Protein AF-A0A8M1KUB7-F1 (afdb_monomer)

Sequence (234 aa):
MSDLSLLTFPAETKSGRRIKSVQCGLKKKLVSEVETAEVPPWLALQLEDNTSLEKKPQKPDDQISMLEKAKAEFVGVRRALNYQLETDVFEKKKNREERIKTLLNALMTSKTGPILSTLLISLKSEFKEPKSTGSLWFTKLKQNALDLGGDKDSRFHDILKKISQFQNFNNKKVPYSKEKFCLLVISLPANQLLRPALQEALLFLTDHVLQILPRQVRQWYQYLKLPFSVATET

Mean predicted aligned error: 19.98 Å

Secondary structure (DSSP, 8-state):
----------------------------------------HHHHHHHHTT-S--------HHHHHHHHHHHHHHHHHHHHHHHHHHHHHHHHHHHHHHHHHHHHHHHHH---HHHHHHHHHHHHHHTSPP--STTHHHHHHHHHHHHHH-TT-HHHHHHHHHHGGGTT--GGGSTTHHHHHHHHHHTS-HHHHT-HHHHHHHHHIIIIII---HHHHHHHHHHTT---------

pLDDT: mean 70.97, std 20.88, range [27.52, 92.0]

Structure (mmCIF, N/CA/C/O backbone):
data_AF-A0A8M1KUB7-F1
#
_entry.id   AF-A0A8M1KUB7-F1
#
loop_
_atom_site.group_PDB
_atom_site.id
_atom_site.type_symbol
_atom_site.label_atom_id
_atom_site.label_alt_id
_atom_site.label_comp_id
_atom_site.label_asym_id
_atom_site.label_entity_id
_atom_site.label_seq_id
_atom_site.pdbx_PDB_ins_code
_atom_site.Cartn_x
_atom_site.Cartn_y
_atom_site.Cartn_z
_atom_site.occupancy
_atom_site.B_iso_or_equiv
_atom_site.auth_seq_id
_atom_site.auth_comp_id
_atom_site.auth_asym_id
_atom_site.auth_atom_id
_atom_site.pdbx_PDB_model_num
ATOM 1 N N . MET A 1 1 ? 70.860 -43.047 14.308 1.00 35.69 1 MET A N 1
ATOM 2 C CA . MET A 1 1 ? 71.260 -43.476 12.956 1.00 35.69 1 MET A CA 1
ATOM 3 C C . MET A 1 1 ? 70.277 -42.813 12.005 1.00 35.69 1 MET A C 1
ATOM 5 O O . MET A 1 1 ? 69.148 -43.270 11.938 1.00 35.69 1 MET A O 1
ATOM 9 N N . SER A 1 2 ? 70.506 -41.560 11.617 1.00 34.75 2 SER A N 1
ATOM 10 C CA . SER A 1 2 ? 71.527 -41.046 10.673 1.00 34.75 2 SER A CA 1
ATOM 11 C C . SER A 1 2 ? 70.874 -40.862 9.298 1.00 34.75 2 SER A C 1
ATOM 13 O O . SER A 1 2 ? 70.303 -41.818 8.788 1.00 34.75 2 SER A O 1
ATOM 15 N N . ASP A 1 3 ? 70.660 -39.620 8.840 1.00 31.27 3 ASP A N 1
ATOM 16 C CA . ASP A 1 3 ? 71.628 -38.746 8.121 1.00 31.27 3 ASP A CA 1
ATOM 17 C C . ASP A 1 3 ? 71.856 -39.273 6.682 1.00 31.27 3 ASP A C 1
ATOM 19 O O . ASP A 1 3 ? 72.023 -40.475 6.512 1.00 31.27 3 ASP A O 1
ATOM 23 N N . LEU A 1 4 ? 71.867 -38.512 5.576 1.00 31.56 4 LEU A N 1
ATOM 24 C CA . LEU A 1 4 ? 71.987 -37.067 5.280 1.00 31.56 4 LEU A CA 1
ATOM 25 C C . LEU A 1 4 ? 70.999 -36.686 4.133 1.00 31.56 4 LEU A C 1
ATOM 27 O O . LEU A 1 4 ? 70.640 -37.557 3.348 1.00 31.56 4 LEU A O 1
ATOM 31 N N . SER A 1 5 ? 70.377 -35.499 4.041 1.00 32.50 5 SER A N 1
ATOM 32 C CA . SER A 1 5 ? 70.863 -34.122 3.740 1.00 32.50 5 SER A CA 1
ATOM 33 C C . SER A 1 5 ? 71.082 -33.783 2.247 1.00 32.50 5 SER A C 1
ATOM 35 O O . SER A 1 5 ? 71.684 -34.562 1.522 1.00 32.50 5 SER A O 1
ATOM 37 N N . LEU A 1 6 ? 70.717 -32.535 1.876 1.00 30.62 6 LEU A N 1
ATOM 38 C CA . LEU A 1 6 ? 71.050 -31.777 0.637 1.00 30.62 6 LEU A CA 1
ATOM 39 C C . LEU A 1 6 ? 70.323 -32.244 -0.654 1.00 30.62 6 LEU A C 1
ATOM 41 O O . LEU A 1 6 ? 70.379 -33.404 -1.027 1.00 30.62 6 LEU A O 1
ATOM 45 N N . LEU A 1 7 ? 69.606 -31.385 -1.396 1.00 30.83 7 LEU A N 1
ATOM 46 C CA . LEU A 1 7 ? 70.153 -30.225 -2.117 1.00 30.83 7 LEU A CA 1
ATOM 47 C C . LEU A 1 7 ? 69.147 -29.065 -2.344 1.00 30.83 7 LEU A C 1
ATOM 49 O O . LEU A 1 7 ? 68.051 -29.244 -2.860 1.00 30.83 7 LEU A O 1
ATOM 53 N N . THR A 1 8 ? 69.619 -27.875 -1.971 1.00 27.80 8 THR A N 1
ATOM 54 C CA . THR A 1 8 ? 69.506 -26.520 -2.558 1.00 27.80 8 THR A CA 1
ATOM 55 C C . THR A 1 8 ? 68.396 -26.131 -3.564 1.00 27.80 8 THR A C 1
ATOM 57 O O . THR A 1 8 ? 68.177 -26.763 -4.592 1.00 27.80 8 THR A O 1
ATOM 60 N N . PHE A 1 9 ? 67.828 -24.943 -3.311 1.00 27.77 9 PHE A N 1
ATOM 61 C CA . PHE A 1 9 ? 66.996 -24.101 -4.192 1.00 27.77 9 PHE A CA 1
ATOM 62 C C . PHE A 1 9 ? 67.572 -23.830 -5.600 1.00 27.77 9 PHE A C 1
ATOM 64 O O . PHE A 1 9 ? 68.789 -23.773 -5.782 1.00 27.77 9 PHE A O 1
ATOM 71 N N . PRO A 1 10 ? 66.696 -23.427 -6.540 1.00 31.62 10 PRO A N 1
ATOM 72 C CA . PRO A 1 10 ? 66.882 -22.123 -7.189 1.00 31.62 10 PRO A CA 1
ATOM 73 C C . PRO A 1 10 ? 65.723 -21.138 -6.929 1.00 31.62 10 PRO A C 1
ATOM 75 O O . PRO A 1 10 ? 64.739 -21.444 -6.255 1.00 31.62 10 PRO A O 1
ATOM 78 N N . ALA A 1 11 ? 65.910 -19.901 -7.392 1.00 28.11 11 ALA A N 1
ATOM 79 C CA . ALA A 1 11 ? 65.256 -18.707 -6.867 1.00 28.11 11 ALA A CA 1
ATOM 80 C C . ALA A 1 11 ? 63.931 -18.295 -7.549 1.00 28.11 11 ALA A C 1
ATOM 82 O O . ALA A 1 11 ? 63.684 -18.580 -8.712 1.00 28.11 11 ALA A O 1
ATOM 83 N N . GLU A 1 12 ? 63.148 -17.528 -6.781 1.00 29.19 12 GLU A N 1
ATOM 84 C CA . GLU A 1 12 ? 62.199 -16.476 -7.190 1.00 29.19 12 GLU A CA 1
ATOM 85 C C . GLU A 1 12 ? 61.132 -16.729 -8.279 1.00 29.19 12 GLU A C 1
ATOM 87 O O . GLU A 1 12 ? 61.379 -16.749 -9.478 1.00 29.19 12 GLU A O 1
ATOM 92 N N . THR A 1 13 ? 59.868 -16.568 -7.870 1.00 32.84 13 THR A N 1
ATOM 93 C CA . THR A 1 13 ? 59.103 -15.363 -8.268 1.00 32.84 13 THR A CA 1
ATOM 94 C C . THR A 1 13 ? 57.958 -15.089 -7.287 1.00 32.84 13 THR A C 1
ATOM 96 O O . THR A 1 13 ? 57.083 -15.919 -7.055 1.00 32.84 13 THR A O 1
ATOM 99 N N . LYS A 1 14 ? 57.949 -13.897 -6.677 1.00 36.78 14 LYS A N 1
ATOM 100 C CA . LYS A 1 14 ? 56.881 -13.457 -5.762 1.00 36.78 14 LYS A CA 1
ATOM 101 C C . LYS A 1 14 ? 55.701 -12.901 -6.563 1.00 36.78 14 LYS A C 1
ATOM 103 O O . LYS A 1 14 ? 55.876 -11.938 -7.300 1.00 36.78 14 LYS A O 1
ATOM 108 N N . SER A 1 15 ? 54.486 -13.397 -6.324 1.00 32.97 15 SER A N 1
ATOM 109 C CA . SER A 1 15 ? 53.247 -12.728 -6.761 1.00 32.97 15 SER A CA 1
ATOM 110 C C . SER A 1 15 ? 52.192 -12.727 -5.653 1.00 32.97 15 SER A C 1
ATOM 112 O O . SER A 1 15 ? 51.166 -13.404 -5.702 1.00 32.97 15 SER A O 1
ATOM 114 N N . GLY A 1 16 ? 52.465 -11.952 -4.601 1.00 30.97 16 GLY A N 1
ATOM 115 C CA . GLY A 1 16 ? 51.474 -11.662 -3.570 1.00 30.97 16 GLY A CA 1
ATOM 116 C C . GLY A 1 16 ? 50.444 -10.659 -4.087 1.00 30.97 16 GLY A C 1
ATOM 117 O O . GLY A 1 16 ? 50.769 -9.484 -4.279 1.00 30.97 16 GLY A O 1
ATOM 118 N N . ARG A 1 17 ? 49.186 -11.085 -4.267 1.00 31.39 17 ARG A N 1
ATOM 119 C CA . ARG A 1 17 ? 48.072 -10.166 -4.550 1.00 31.39 17 ARG A CA 1
ATOM 120 C C . ARG A 1 17 ? 47.767 -9.320 -3.312 1.00 31.39 17 ARG A C 1
ATOM 122 O O . ARG A 1 17 ? 46.933 -9.683 -2.488 1.00 31.39 17 ARG A O 1
ATOM 129 N N . ARG A 1 18 ? 48.430 -8.164 -3.197 1.00 30.36 18 ARG A N 1
ATOM 130 C CA . ARG A 1 18 ? 48.023 -7.104 -2.264 1.00 30.36 18 ARG A CA 1
ATOM 131 C C . ARG A 1 18 ? 46.583 -6.693 -2.562 1.00 30.36 18 ARG A C 1
ATOM 133 O O . ARG A 1 18 ? 46.294 -6.226 -3.664 1.00 30.36 18 ARG A O 1
ATOM 140 N N . ILE A 1 19 ? 45.727 -6.772 -1.548 1.00 34.72 19 ILE A N 1
ATOM 141 C CA . ILE A 1 19 ? 44.479 -6.011 -1.497 1.00 34.72 19 ILE A CA 1
ATOM 142 C C . ILE A 1 19 ? 44.877 -4.530 -1.542 1.00 34.72 19 ILE A C 1
ATOM 144 O O . ILE A 1 19 ? 45.502 -4.023 -0.610 1.00 34.72 19 ILE A O 1
ATOM 148 N N . LYS A 1 20 ? 44.585 -3.846 -2.652 1.00 30.58 20 LYS A N 1
ATOM 149 C CA . LYS A 1 20 ? 44.789 -2.399 -2.767 1.00 30.58 20 LYS A CA 1
ATOM 150 C C . LYS A 1 20 ? 43.534 -1.695 -2.269 1.00 30.58 20 LYS A C 1
ATOM 152 O O . LYS A 1 20 ? 42.486 -1.786 -2.902 1.00 30.58 20 LYS A O 1
ATOM 157 N N . SER A 1 21 ? 43.655 -0.970 -1.163 1.00 33.66 21 SER A N 1
ATOM 158 C CA . SER A 1 21 ? 42.683 0.051 -0.788 1.00 33.66 21 SER A CA 1
ATOM 159 C C . SER A 1 21 ? 42.660 1.135 -1.869 1.00 33.66 21 SER A C 1
ATOM 161 O O . SER A 1 21 ? 43.682 1.751 -2.175 1.00 33.66 21 SER A O 1
ATOM 163 N N . VAL A 1 22 ? 41.496 1.358 -2.479 1.00 31.16 22 VAL A N 1
ATOM 164 C CA . VAL A 1 22 ? 41.311 2.449 -3.441 1.00 31.16 22 VAL A CA 1
ATOM 165 C C . VAL A 1 22 ? 41.182 3.748 -2.651 1.00 31.16 22 VAL A C 1
ATOM 167 O O . VAL A 1 22 ? 40.126 4.050 -2.100 1.00 31.16 22 VAL A O 1
ATOM 170 N N . GLN A 1 23 ? 42.276 4.506 -2.555 1.00 30.58 23 GLN A N 1
ATOM 171 C CA . GLN A 1 23 ? 42.233 5.863 -2.015 1.00 30.58 23 GLN A CA 1
ATOM 172 C C . GLN A 1 23 ? 41.411 6.771 -2.938 1.00 30.58 23 GLN A C 1
ATOM 174 O O . GLN A 1 23 ? 41.613 6.794 -4.153 1.00 30.58 23 GLN A O 1
ATOM 179 N N . CYS A 1 24 ? 40.508 7.548 -2.341 1.00 29.61 24 CYS A N 1
ATOM 180 C CA . CYS A 1 24 ? 39.723 8.553 -3.044 1.00 29.61 24 CYS A CA 1
ATOM 181 C C . CYS A 1 24 ? 40.635 9.706 -3.499 1.00 29.61 24 CYS A C 1
ATOM 183 O O . CYS A 1 24 ? 41.151 10.462 -2.676 1.00 29.61 24 CYS A O 1
ATOM 185 N N . GLY A 1 25 ? 40.852 9.824 -4.812 1.00 30.27 25 GLY A N 1
ATOM 186 C CA . GLY A 1 25 ? 41.707 10.842 -5.422 1.00 30.27 25 GLY A CA 1
ATOM 187 C C . GLY A 1 25 ? 40.905 11.876 -6.206 1.00 30.27 25 GLY A C 1
ATOM 188 O O . GLY A 1 25 ? 40.645 11.690 -7.392 1.00 30.27 25 GLY A O 1
ATOM 189 N N . LEU A 1 26 ? 40.565 12.998 -5.570 1.00 40.50 26 LEU A N 1
ATOM 190 C CA . LEU A 1 26 ? 39.975 14.165 -6.234 1.00 40.50 26 LEU A CA 1
ATOM 191 C C . LEU A 1 26 ? 40.953 14.759 -7.267 1.00 40.50 26 LEU A C 1
ATOM 193 O O . LEU A 1 26 ? 41.897 15.461 -6.906 1.00 40.50 26 LEU A O 1
ATOM 197 N N . LYS A 1 27 ? 40.698 14.545 -8.563 1.00 33.53 27 LYS A N 1
ATOM 198 C CA . LYS A 1 27 ? 41.296 15.338 -9.650 1.00 33.53 27 LYS A CA 1
ATOM 199 C C . LYS A 1 27 ? 40.232 15.764 -10.655 1.00 33.53 27 LYS A C 1
ATOM 201 O O . LYS A 1 27 ? 39.704 14.955 -11.407 1.00 33.53 27 LYS A O 1
ATOM 206 N N . LYS A 1 28 ? 39.946 17.068 -10.676 1.00 41.06 28 LYS A N 1
ATOM 207 C CA . LYS A 1 28 ? 39.079 17.700 -11.674 1.00 41.06 28 LYS A CA 1
ATOM 208 C C . LYS A 1 28 ? 39.778 17.693 -13.039 1.00 41.06 28 LYS A C 1
ATOM 210 O O . LYS A 1 28 ? 40.813 18.339 -13.186 1.00 41.06 28 LYS A O 1
ATOM 215 N N . LYS A 1 29 ? 39.170 17.067 -14.047 1.00 31.78 29 LYS A N 1
ATOM 216 C CA . LYS A 1 29 ? 39.270 17.519 -15.440 1.00 31.78 29 LYS A CA 1
ATOM 217 C C . LYS A 1 29 ? 37.878 17.521 -16.060 1.00 31.78 29 LYS A C 1
ATOM 219 O O . LYS A 1 29 ? 37.185 16.515 -16.063 1.00 31.78 29 LYS A O 1
ATOM 224 N N . LEU A 1 30 ? 37.497 18.699 -16.532 1.00 35.47 30 LEU A N 1
ATOM 225 C CA . LEU A 1 30 ? 36.268 18.992 -17.251 1.00 35.47 30 LEU A CA 1
ATOM 226 C C . LEU A 1 30 ? 36.550 18.825 -18.749 1.00 35.47 30 LEU A C 1
ATOM 228 O O . LEU A 1 30 ? 37.304 19.638 -19.266 1.00 35.47 30 LEU A O 1
ATOM 232 N N . VAL A 1 31 ? 35.937 17.845 -19.419 1.00 28.77 31 VAL A N 1
ATOM 233 C CA . VAL A 1 31 ? 35.419 17.961 -20.800 1.00 28.77 31 VAL A CA 1
ATOM 234 C C . VAL A 1 31 ? 34.270 16.960 -20.961 1.00 28.77 31 VAL A C 1
ATOM 236 O O . VAL A 1 31 ? 34.452 15.770 -20.747 1.00 28.77 31 VAL A O 1
ATOM 239 N N . SER A 1 32 ? 33.108 17.500 -21.329 1.00 37.06 32 SER A N 1
ATOM 240 C CA . SER A 1 32 ? 31.958 16.882 -22.003 1.00 37.06 32 SER A CA 1
ATOM 241 C C . SER A 1 32 ? 31.990 15.375 -22.320 1.00 37.06 32 SER A C 1
ATOM 243 O O . SER A 1 32 ? 32.455 14.986 -23.388 1.00 37.06 32 SER A O 1
ATOM 245 N N . GLU A 1 33 ? 31.253 14.594 -21.531 1.00 27.52 33 GLU A N 1
ATOM 246 C CA . GLU A 1 33 ? 30.303 13.623 -22.085 1.00 27.52 33 GLU A CA 1
ATOM 247 C C . GLU A 1 33 ? 29.090 13.550 -21.146 1.00 27.52 33 GLU A C 1
ATOM 249 O O . GLU A 1 33 ? 29.241 13.353 -19.939 1.00 27.52 33 GLU A O 1
ATOM 254 N N . VAL A 1 34 ? 27.882 13.803 -21.665 1.00 37.94 34 VAL A N 1
ATOM 255 C CA . VAL A 1 34 ? 26.640 13.709 -20.877 1.00 37.94 34 VAL A CA 1
ATOM 256 C C . VAL A 1 34 ? 26.161 12.264 -20.921 1.00 37.94 34 VAL A C 1
ATOM 258 O O . VAL A 1 34 ? 25.119 11.945 -21.488 1.00 37.94 34 VAL A O 1
ATOM 261 N N . GLU A 1 35 ? 26.926 11.379 -20.286 1.00 34.53 35 GLU A N 1
ATOM 262 C CA . GLU A 1 35 ? 26.323 10.169 -19.748 1.00 34.53 35 GLU A CA 1
ATOM 263 C C . GLU A 1 35 ? 25.392 10.610 -18.618 1.00 34.53 35 GLU A C 1
ATOM 265 O O . GLU A 1 35 ? 25.821 11.133 -17.584 1.00 34.53 35 GLU A O 1
ATOM 270 N N . THR A 1 36 ? 24.088 10.434 -18.822 1.00 40.84 36 THR A N 1
ATOM 271 C CA . THR A 1 36 ? 23.110 10.534 -17.743 1.00 40.84 36 THR A CA 1
ATOM 272 C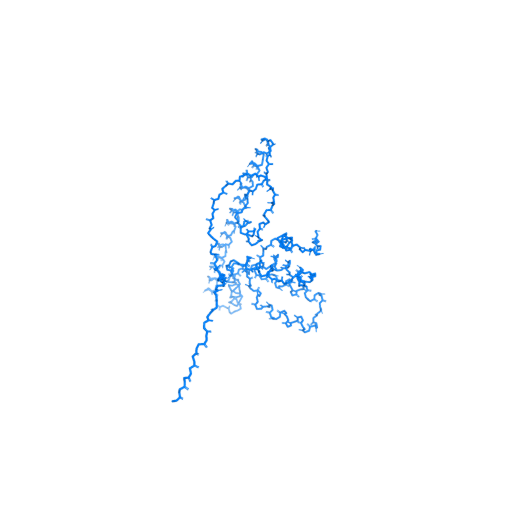 C . THR A 1 36 ? 23.402 9.420 -16.750 1.00 40.84 36 THR A C 1
ATOM 274 O O . THR A 1 36 ? 22.890 8.312 -16.901 1.00 40.84 36 THR A O 1
ATOM 277 N N . ALA A 1 37 ? 24.245 9.713 -15.756 1.00 43.03 37 ALA A N 1
ATOM 278 C CA . ALA A 1 37 ? 24.496 8.839 -14.623 1.00 43.03 37 ALA A CA 1
ATOM 279 C C . ALA A 1 37 ? 23.146 8.518 -13.976 1.00 43.03 37 ALA A C 1
ATOM 281 O O . ALA A 1 37 ? 22.531 9.367 -13.327 1.00 43.03 37 ALA A O 1
ATOM 282 N N . GLU A 1 38 ? 22.659 7.313 -14.257 1.00 65.25 38 GLU A N 1
ATOM 283 C CA . GLU A 1 38 ? 21.304 6.877 -13.961 1.00 65.25 38 GLU A CA 1
ATOM 284 C C . GLU A 1 38 ? 21.149 6.838 -12.440 1.00 65.25 38 GLU A C 1
ATOM 286 O O . GLU A 1 38 ? 21.689 5.952 -11.774 1.00 65.25 38 GLU A O 1
ATOM 291 N N . VAL A 1 39 ? 20.512 7.878 -11.882 1.00 67.94 39 VAL A N 1
ATOM 292 C CA . VAL A 1 39 ? 20.448 8.085 -10.431 1.00 67.94 39 VAL A CA 1
ATOM 293 C C . VAL A 1 39 ? 19.831 6.835 -9.808 1.00 67.94 39 VAL A C 1
ATOM 295 O O . VAL A 1 39 ? 18.676 6.527 -10.117 1.00 67.94 39 VAL A O 1
ATOM 298 N N . PRO A 1 40 ? 20.569 6.105 -8.947 1.00 76.94 40 PRO A N 1
ATOM 299 C CA . PRO A 1 40 ? 20.108 4.812 -8.479 1.00 76.94 40 PRO A CA 1
ATOM 300 C C . PRO A 1 40 ? 18.737 4.918 -7.803 1.00 76.94 40 PRO A C 1
ATOM 302 O O . PRO A 1 40 ? 18.513 5.871 -7.047 1.00 76.94 40 PRO A O 1
ATOM 305 N N . PRO A 1 41 ? 17.801 3.976 -8.021 1.00 77.69 41 PRO A N 1
ATOM 306 C CA . PRO A 1 41 ? 16.396 4.286 -7.770 1.00 77.69 41 PRO A CA 1
ATOM 307 C C . PRO A 1 41 ? 16.031 4.524 -6.299 1.00 77.69 41 PRO A C 1
ATOM 309 O O . PRO A 1 41 ? 15.088 5.255 -6.002 1.00 77.69 41 PRO A O 1
ATOM 312 N N . TRP A 1 42 ? 16.821 3.990 -5.363 1.00 77.38 42 TRP A N 1
ATOM 313 C CA . TRP A 1 42 ? 16.680 4.275 -3.933 1.00 77.38 42 TRP A CA 1
ATOM 314 C C . TRP A 1 42 ? 17.072 5.715 -3.559 1.00 77.38 42 TRP A C 1
ATOM 316 O O . TRP A 1 42 ? 16.526 6.258 -2.603 1.00 77.38 42 TRP A O 1
ATOM 326 N N . LEU A 1 43 ? 17.962 6.360 -4.323 1.00 71.75 43 LEU A N 1
ATOM 327 C CA . LEU A 1 43 ? 18.260 7.789 -4.189 1.00 71.75 43 LEU A CA 1
ATOM 328 C C . LEU A 1 43 ? 17.199 8.649 -4.884 1.00 71.75 43 LEU A C 1
ATOM 330 O O . LEU A 1 43 ? 16.872 9.711 -4.372 1.00 71.75 43 LEU A O 1
ATOM 334 N N . ALA A 1 44 ? 16.602 8.187 -5.989 1.00 75.94 44 ALA A N 1
ATOM 335 C CA . ALA A 1 44 ? 15.478 8.883 -6.625 1.00 75.94 44 ALA A CA 1
ATOM 336 C C . ALA A 1 44 ? 14.258 9.005 -5.685 1.00 75.94 44 ALA A C 1
ATOM 338 O O . ALA A 1 44 ? 13.608 10.048 -5.655 1.00 75.94 44 ALA A O 1
ATOM 339 N N . LEU A 1 45 ? 14.002 7.987 -4.851 1.00 68.75 45 LEU A N 1
ATOM 340 C CA . LEU A 1 45 ? 12.997 8.037 -3.778 1.00 68.75 45 LEU A CA 1
ATOM 341 C C . LEU A 1 45 ? 13.278 9.143 -2.752 1.00 68.75 45 LEU A C 1
ATOM 343 O O . LEU A 1 45 ? 12.379 9.898 -2.388 1.00 68.75 45 LEU A O 1
ATOM 347 N N . GLN A 1 46 ? 14.531 9.243 -2.303 1.00 64.12 46 GLN A N 1
ATOM 348 C CA . GLN A 1 46 ? 14.964 10.249 -1.330 1.00 64.12 46 GLN A CA 1
ATOM 349 C C . GLN A 1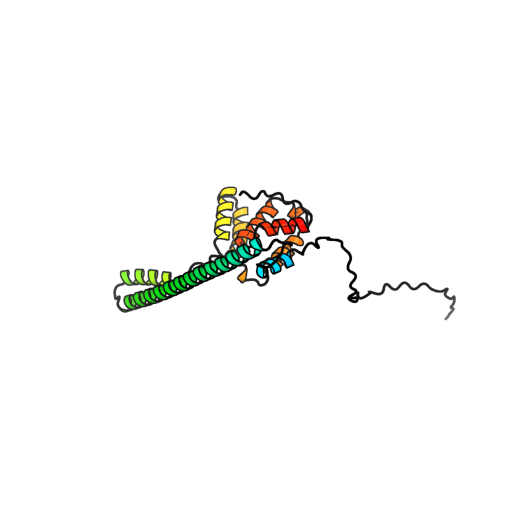 46 ? 15.020 11.650 -1.934 1.00 64.12 46 GLN A C 1
ATOM 351 O O . GLN A 1 46 ? 14.781 12.629 -1.229 1.00 64.12 46 GLN A O 1
ATOM 356 N N . LEU A 1 47 ? 15.304 11.750 -3.233 1.00 59.44 47 LEU A N 1
ATOM 357 C CA . LEU A 1 47 ? 15.179 12.990 -3.975 1.00 59.44 47 LEU A CA 1
ATOM 358 C C . LEU A 1 47 ? 13.713 13.410 -4.026 1.00 59.44 47 LEU A C 1
ATOM 360 O O . LEU A 1 47 ? 13.441 14.476 -3.513 1.00 59.44 47 LEU A O 1
ATOM 364 N N . GLU A 1 48 ? 12.742 12.609 -4.487 1.00 56.47 48 GLU A N 1
ATOM 365 C CA . GLU A 1 48 ? 11.343 13.087 -4.563 1.00 56.47 48 GLU A CA 1
ATOM 366 C C . GLU A 1 48 ? 10.747 13.538 -3.208 1.00 56.47 48 GLU A C 1
ATOM 368 O O . GLU A 1 48 ? 10.006 14.521 -3.187 1.00 56.47 48 GLU A O 1
ATOM 373 N N . ASP A 1 49 ? 11.127 12.924 -2.077 1.00 51.56 49 ASP A N 1
ATOM 374 C CA . ASP A 1 49 ? 10.724 13.392 -0.734 1.00 51.56 49 ASP A CA 1
ATOM 375 C C . ASP A 1 49 ? 11.410 14.727 -0.309 1.00 51.56 49 ASP A C 1
ATOM 377 O O . ASP A 1 49 ? 10.943 15.386 0.621 1.00 51.56 49 ASP A O 1
ATOM 381 N N . ASN A 1 50 ? 12.472 15.171 -1.002 1.00 43.59 50 ASN A N 1
ATOM 382 C CA . ASN A 1 50 ? 13.216 16.426 -0.764 1.00 43.59 50 ASN A CA 1
ATOM 383 C C . ASN A 1 50 ? 13.216 17.428 -1.951 1.00 43.59 50 ASN A C 1
ATOM 385 O O . ASN A 1 50 ? 13.595 18.587 -1.776 1.00 43.59 50 ASN A O 1
ATOM 389 N N . THR A 1 51 ? 12.809 17.023 -3.159 1.00 42.06 51 THR A N 1
ATOM 390 C CA . THR A 1 51 ? 12.987 17.761 -4.422 1.00 42.06 51 THR A CA 1
ATOM 391 C C . THR A 1 51 ? 11.658 18.023 -5.122 1.00 42.06 51 THR A C 1
ATOM 393 O O . THR A 1 51 ? 11.375 17.509 -6.204 1.00 42.06 51 THR A O 1
ATOM 396 N N . SER A 1 52 ? 10.888 18.969 -4.582 1.00 40.06 52 SER A N 1
ATOM 397 C CA . SER A 1 52 ? 9.955 19.776 -5.388 1.00 40.06 52 SER A CA 1
ATOM 398 C C . SER A 1 52 ? 10.672 20.920 -6.148 1.00 40.06 52 SER A C 1
ATOM 400 O O . SER A 1 52 ? 10.051 21.922 -6.499 1.00 40.06 52 SER A O 1
ATOM 402 N N . LEU A 1 53 ? 11.998 20.800 -6.308 1.00 45.34 53 LEU A N 1
ATOM 403 C CA . LEU A 1 53 ? 13.024 21.730 -6.805 1.00 45.34 53 LEU A CA 1
ATOM 404 C C . LEU A 1 53 ? 14.251 20.844 -7.126 1.00 45.34 53 LEU A C 1
ATOM 406 O O . LEU A 1 53 ? 14.640 20.097 -6.237 1.00 45.34 53 LEU A O 1
ATOM 410 N N . GLU A 1 54 ? 14.931 20.798 -8.274 1.00 41.88 54 GLU A N 1
ATOM 411 C CA . GLU A 1 54 ? 14.902 21.450 -9.602 1.00 41.88 54 GLU A CA 1
ATOM 412 C C . GLU A 1 54 ? 15.575 20.450 -10.612 1.00 41.88 54 GLU A C 1
ATOM 414 O O . GLU A 1 54 ? 15.944 19.358 -10.191 1.00 41.88 54 GLU A O 1
ATOM 419 N N . LYS A 1 55 ? 15.812 20.641 -11.928 1.00 44.53 55 LYS A N 1
ATOM 420 C CA . LYS A 1 55 ? 15.696 21.755 -12.904 1.00 44.53 55 LYS A CA 1
ATOM 421 C C . LYS A 1 55 ? 15.618 21.179 -14.344 1.00 44.53 55 LYS A C 1
ATOM 423 O O . LYS A 1 55 ? 15.936 20.013 -14.561 1.00 44.53 55 LYS A O 1
ATOM 428 N N . LYS A 1 56 ? 15.330 22.018 -15.348 1.00 32.88 56 LYS A N 1
ATOM 429 C CA . LYS A 1 56 ? 15.766 21.854 -16.760 1.00 32.88 56 LYS A CA 1
ATOM 430 C C . LYS A 1 56 ? 16.265 23.217 -17.294 1.00 32.88 56 LYS A C 1
ATOM 432 O O . LYS A 1 56 ? 15.908 24.232 -16.695 1.00 32.88 56 LYS A O 1
ATOM 437 N N . PRO A 1 57 ? 17.126 23.272 -18.331 1.00 45.41 57 PRO A N 1
ATOM 438 C CA . PRO A 1 57 ? 17.861 24.496 -18.665 1.00 45.41 57 PRO A CA 1
ATOM 439 C C . PRO A 1 57 ? 17.184 25.441 -19.682 1.00 45.41 57 PRO A C 1
ATOM 441 O O . PRO A 1 57 ? 16.613 25.001 -20.673 1.00 45.41 57 PRO A O 1
ATOM 444 N N . GLN A 1 58 ? 17.439 26.738 -19.457 1.00 40.81 58 GLN A N 1
ATOM 445 C CA . GLN A 1 58 ? 17.384 27.899 -20.370 1.00 40.81 58 GLN A CA 1
ATOM 446 C C . GLN A 1 58 ? 16.037 28.536 -20.790 1.00 40.81 58 GLN A C 1
ATOM 448 O O . GLN A 1 58 ? 14.956 28.019 -20.540 1.00 40.81 58 GLN A O 1
ATOM 453 N N . LYS A 1 59 ? 16.168 29.792 -21.255 1.00 47.56 59 LYS A N 1
ATOM 454 C CA . LYS A 1 59 ? 15.304 30.977 -21.024 1.00 47.56 59 LYS A CA 1
ATOM 455 C C . LYS A 1 59 ? 14.651 31.480 -22.338 1.00 47.56 59 LYS A C 1
ATOM 457 O O . LYS A 1 59 ? 15.169 31.146 -23.403 1.00 47.56 59 LYS A O 1
ATOM 462 N N . PRO A 1 60 ? 13.560 32.277 -22.293 1.00 52.16 60 PRO A N 1
ATOM 463 C CA . PRO A 1 60 ? 13.649 33.713 -21.974 1.00 52.16 60 PRO A CA 1
ATOM 464 C C . PRO A 1 60 ? 12.768 34.157 -20.789 1.00 52.16 60 PRO A C 1
ATOM 466 O O . PRO A 1 60 ? 11.885 33.432 -20.338 1.00 52.16 60 PRO A O 1
ATOM 469 N N . ASP A 1 61 ? 13.065 35.345 -20.250 1.00 58.28 61 ASP A N 1
ATOM 470 C CA . ASP A 1 61 ? 12.666 35.793 -18.903 1.00 58.28 61 ASP A CA 1
ATOM 471 C C . ASP A 1 61 ? 11.157 35.821 -18.600 1.00 58.28 61 ASP A C 1
ATOM 473 O O . ASP A 1 61 ? 10.765 35.536 -17.465 1.00 58.28 61 ASP A O 1
ATOM 477 N N . ASP A 1 62 ? 10.299 36.092 -19.586 1.00 61.09 62 ASP A N 1
ATOM 478 C CA . ASP A 1 62 ? 8.863 36.278 -19.338 1.00 61.09 62 ASP A CA 1
ATOM 479 C C . ASP A 1 62 ? 8.194 35.024 -18.762 1.00 61.09 62 ASP A C 1
ATOM 481 O O . ASP A 1 62 ? 7.426 35.119 -17.800 1.00 61.09 62 ASP A O 1
ATOM 485 N N . GLN A 1 63 ? 8.541 33.836 -19.272 1.00 61.03 63 GLN A N 1
ATOM 486 C CA . GLN A 1 63 ? 7.999 32.571 -18.763 1.00 61.03 63 GLN A CA 1
ATOM 487 C C . GLN A 1 63 ? 8.457 32.271 -17.335 1.00 61.03 63 GLN A C 1
ATOM 489 O O . GLN A 1 63 ? 7.693 31.688 -16.570 1.00 61.03 63 GLN A O 1
ATOM 494 N N . ILE A 1 64 ? 9.666 32.690 -16.948 1.00 65.31 64 ILE A N 1
ATOM 495 C CA . ILE A 1 64 ? 10.143 32.527 -15.569 1.00 65.31 64 ILE A CA 1
ATOM 496 C C . ILE A 1 64 ? 9.364 33.455 -14.641 1.00 65.31 64 ILE A C 1
ATOM 498 O O . ILE A 1 64 ? 8.894 32.993 -13.607 1.00 65.31 64 ILE A O 1
ATOM 502 N N . SER A 1 65 ? 9.104 34.702 -15.044 1.00 71.00 65 SER A N 1
ATOM 503 C CA . SER A 1 65 ? 8.272 35.617 -14.250 1.00 71.00 65 SER A CA 1
ATOM 504 C C . SER A 1 65 ? 6.835 35.098 -14.057 1.00 71.00 65 SER A C 1
ATOM 506 O O . SER A 1 65 ? 6.270 35.218 -12.968 1.00 71.00 65 SER A O 1
ATOM 508 N N . MET A 1 66 ? 6.244 34.465 -15.080 1.00 76.00 66 MET A N 1
ATOM 509 C CA . MET A 1 66 ? 4.920 33.837 -14.983 1.00 76.00 66 MET A CA 1
ATOM 510 C C . MET A 1 66 ? 4.949 32.565 -14.130 1.00 76.00 66 MET A C 1
ATOM 512 O O . MET A 1 66 ? 4.044 32.346 -13.329 1.00 76.00 66 MET A O 1
ATOM 516 N N . LEU A 1 67 ? 5.993 31.742 -14.253 1.00 78.75 67 LEU A N 1
ATOM 517 C CA . LEU A 1 67 ? 6.149 30.506 -13.488 1.00 78.75 67 LEU A CA 1
ATOM 518 C C . LEU A 1 67 ? 6.459 30.777 -12.008 1.00 78.75 67 LEU A C 1
ATOM 520 O O . LEU A 1 67 ? 5.977 30.053 -11.140 1.00 78.75 67 LEU A O 1
ATOM 524 N N . GLU A 1 68 ? 7.194 31.843 -11.692 1.00 82.19 68 GLU A N 1
ATOM 525 C CA . GLU A 1 68 ? 7.403 32.320 -10.322 1.00 82.19 68 GLU A CA 1
ATOM 526 C C . GLU A 1 68 ? 6.110 32.864 -9.704 1.00 82.19 68 GLU A C 1
ATOM 528 O O . GLU A 1 68 ? 5.806 32.520 -8.560 1.00 82.19 68 GLU A O 1
ATOM 533 N N . LYS A 1 69 ? 5.296 33.615 -10.464 1.00 83.50 69 LYS A N 1
ATOM 534 C CA . LYS A 1 69 ? 3.944 34.023 -10.038 1.00 83.50 69 LYS A CA 1
ATOM 535 C C . LYS A 1 69 ? 3.045 32.813 -9.780 1.00 83.50 69 LYS A C 1
ATOM 537 O O . LYS A 1 69 ? 2.541 32.675 -8.671 1.00 83.50 69 LYS A O 1
ATOM 542 N N . ALA A 1 70 ? 2.942 31.881 -10.728 1.00 83.44 70 ALA A N 1
ATOM 543 C CA . ALA A 1 70 ? 2.152 30.656 -10.576 1.00 83.44 70 ALA A CA 1
ATOM 544 C C . ALA A 1 70 ? 2.623 29.791 -9.389 1.00 83.44 70 ALA A C 1
ATOM 546 O O . ALA A 1 70 ? 1.815 29.204 -8.671 1.00 83.44 70 ALA A O 1
ATOM 547 N N . LYS A 1 71 ? 3.935 29.742 -9.122 1.00 85.94 71 LYS A N 1
ATOM 548 C CA . LYS A 1 71 ? 4.513 29.071 -7.948 1.00 85.94 71 LYS A CA 1
ATOM 549 C C . LYS A 1 71 ? 4.158 29.791 -6.644 1.00 85.94 71 LYS A C 1
ATOM 551 O O . LYS A 1 71 ? 3.838 29.124 -5.660 1.00 85.94 71 LYS A O 1
ATOM 556 N N . ALA A 1 72 ? 4.188 31.123 -6.618 1.00 85.94 72 ALA A N 1
ATOM 557 C CA . ALA A 1 72 ? 3.774 31.918 -5.463 1.00 85.94 72 ALA A CA 1
ATOM 558 C C . ALA A 1 72 ? 2.270 31.765 -5.177 1.00 85.94 72 ALA A C 1
ATOM 560 O O . ALA A 1 72 ? 1.891 31.540 -4.026 1.00 85.94 72 ALA A O 1
ATOM 561 N N . GLU A 1 73 ? 1.435 31.791 -6.218 1.00 86.88 73 GLU A N 1
ATOM 562 C CA . GLU A 1 73 ? -0.006 31.524 -6.160 1.00 86.88 73 GLU A CA 1
ATOM 563 C C . GLU A 1 73 ? -0.291 30.107 -5.660 1.00 86.88 73 GLU A C 1
ATOM 565 O O . GLU A 1 73 ? -1.032 29.949 -4.693 1.00 86.88 73 GLU A O 1
ATOM 570 N N . PHE A 1 74 ? 0.363 29.078 -6.209 1.00 89.69 74 PHE A N 1
ATOM 571 C CA . PHE A 1 74 ? 0.223 27.698 -5.734 1.00 89.69 74 PHE A CA 1
ATOM 572 C C . PHE A 1 74 ? 0.623 27.547 -4.259 1.00 89.69 74 PHE A C 1
ATOM 574 O O . PHE A 1 74 ? -0.067 26.879 -3.493 1.00 89.69 74 PHE A O 1
ATOM 581 N N . VAL A 1 75 ? 1.702 28.201 -3.814 1.00 87.94 75 VAL A N 1
ATOM 582 C CA . VAL A 1 75 ? 2.105 28.219 -2.396 1.00 87.94 75 VAL A CA 1
ATOM 583 C C . VAL A 1 75 ? 1.126 29.032 -1.531 1.00 87.94 75 VAL A C 1
ATOM 585 O O . VAL A 1 75 ? 0.990 28.752 -0.338 1.00 87.94 75 VAL A O 1
ATOM 588 N N . GLY A 1 76 ? 0.424 30.014 -2.099 1.00 88.38 76 GLY A N 1
ATOM 589 C CA . GLY A 1 76 ? -0.708 30.709 -1.481 1.00 88.38 76 GLY A CA 1
ATOM 590 C C . GLY A 1 76 ? -1.917 29.788 -1.304 1.00 88.38 76 GLY A C 1
ATOM 591 O O . GLY A 1 76 ? -2.351 29.567 -0.177 1.00 88.38 76 GLY A O 1
ATOM 592 N N . VAL A 1 77 ? -2.389 29.166 -2.388 1.00 92.00 77 VAL A N 1
ATOM 593 C CA . VAL A 1 77 ? -3.499 28.197 -2.404 1.00 92.00 77 VAL A CA 1
ATOM 594 C C . VAL A 1 77 ? -3.216 27.017 -1.475 1.00 92.00 77 VAL A C 1
ATOM 596 O O . VAL A 1 77 ? -4.072 26.652 -0.675 1.00 92.00 77 VAL A O 1
ATOM 599 N N . ARG A 1 78 ? -1.996 26.463 -1.492 1.00 86.00 78 ARG A N 1
ATOM 600 C CA . ARG A 1 78 ? -1.588 25.376 -0.589 1.00 86.00 78 ARG A CA 1
ATOM 601 C C . ARG A 1 78 ? -1.632 25.802 0.878 1.00 86.00 78 ARG A C 1
ATOM 603 O O . ARG A 1 78 ? -2.047 25.008 1.715 1.00 86.00 78 ARG A O 1
ATOM 610 N N . ARG A 1 79 ? -1.222 27.035 1.204 1.00 86.25 79 ARG A N 1
ATOM 611 C CA . ARG A 1 79 ? -1.334 27.579 2.569 1.00 86.25 79 ARG A CA 1
ATOM 612 C C . ARG A 1 79 ? -2.790 27.809 2.970 1.00 86.25 79 ARG A C 1
ATOM 614 O O . ARG A 1 79 ? -3.149 27.432 4.076 1.00 86.25 79 ARG A O 1
ATOM 621 N N . ALA A 1 80 ? -3.619 28.351 2.079 1.00 89.19 80 ALA A N 1
ATOM 622 C CA . ALA A 1 80 ? -5.043 28.565 2.328 1.00 89.19 80 ALA A CA 1
ATOM 623 C C . ALA A 1 80 ? -5.797 27.241 2.557 1.00 89.19 80 ALA A C 1
ATOM 625 O O . ALA A 1 80 ? -6.514 27.120 3.545 1.00 89.19 80 ALA A O 1
ATOM 626 N N . LEU A 1 81 ? -5.571 26.228 1.713 1.00 88.56 81 LEU A N 1
ATOM 627 C CA . LEU A 1 81 ? -6.138 24.884 1.881 1.00 88.56 81 LEU A CA 1
ATOM 628 C C . LEU A 1 81 ? -5.644 24.196 3.155 1.00 88.56 81 LEU A C 1
ATOM 630 O O . LEU A 1 81 ? -6.441 23.583 3.858 1.00 88.56 81 LEU A O 1
ATOM 634 N N . ASN A 1 82 ? -4.350 24.292 3.472 1.00 86.56 82 ASN A N 1
ATOM 635 C CA . ASN A 1 82 ? -3.815 23.692 4.693 1.00 86.56 82 ASN A CA 1
ATOM 636 C C . ASN A 1 82 ? -4.373 24.382 5.948 1.00 86.56 82 ASN A C 1
ATOM 638 O O . ASN A 1 82 ? -4.751 23.698 6.889 1.00 86.56 82 ASN A O 1
ATOM 642 N N . TYR A 1 83 ? -4.506 25.712 5.930 1.00 87.94 83 TYR A N 1
ATOM 643 C CA . TYR A 1 83 ? -5.153 26.471 7.000 1.00 87.94 83 TYR A CA 1
ATOM 644 C C . TYR A 1 83 ? -6.632 26.092 7.156 1.00 87.94 83 TYR A C 1
ATOM 646 O O . TYR A 1 83 ? -7.059 25.789 8.264 1.00 87.94 83 TYR A O 1
ATOM 654 N N . GLN A 1 84 ? -7.394 26.021 6.056 1.00 84.44 84 GLN A N 1
ATOM 655 C CA . GLN A 1 84 ? -8.787 25.555 6.077 1.00 84.44 84 GLN A CA 1
ATOM 656 C C . GLN A 1 84 ? -8.902 24.139 6.653 1.00 84.44 84 GLN A C 1
ATOM 658 O O . GLN A 1 84 ? -9.751 23.894 7.505 1.00 84.44 84 GLN A O 1
ATOM 663 N N . LEU A 1 85 ? -8.025 23.218 6.242 1.00 87.88 85 LEU A N 1
ATOM 664 C CA . LEU A 1 85 ? -7.991 21.849 6.755 1.00 87.88 85 LEU A CA 1
ATOM 665 C C . LEU A 1 85 ? -7.638 21.806 8.250 1.00 87.88 85 LEU A C 1
ATOM 667 O O . LEU A 1 85 ? -8.255 21.046 8.994 1.00 87.88 85 LEU A O 1
ATOM 671 N N . GLU A 1 86 ? -6.695 22.628 8.709 1.00 80.00 86 GLU A N 1
ATOM 672 C CA . GLU A 1 86 ? -6.347 22.762 10.128 1.00 80.00 86 GLU A CA 1
ATOM 673 C C . GLU A 1 86 ? -7.514 23.323 10.953 1.00 80.00 86 GLU A C 1
ATOM 675 O O . GLU A 1 86 ? -7.836 22.748 11.996 1.00 80.00 86 GLU A O 1
ATOM 680 N N . THR A 1 87 ? -8.211 24.362 10.475 1.00 87.38 87 THR A N 1
ATOM 681 C CA . THR A 1 87 ? -9.417 24.891 11.138 1.00 87.38 87 THR A CA 1
ATOM 682 C C . THR A 1 87 ? -10.553 23.869 11.160 1.00 87.38 87 THR A C 1
ATOM 684 O O . THR A 1 87 ? -11.188 23.681 12.195 1.00 87.38 87 THR A O 1
ATOM 687 N N . ASP A 1 88 ? -10.758 23.132 10.068 1.00 85.88 88 ASP A N 1
ATOM 688 C CA . ASP A 1 88 ? -11.767 22.077 9.965 1.00 85.88 88 ASP A CA 1
ATOM 689 C C . ASP A 1 88 ? -11.497 20.931 10.945 1.00 85.88 88 ASP A C 1
ATOM 691 O O . ASP A 1 88 ? -12.412 20.420 11.593 1.00 85.88 88 ASP A O 1
ATOM 695 N N . VAL A 1 89 ? -10.237 20.499 11.048 1.00 83.06 89 VAL A N 1
ATOM 696 C CA . VAL A 1 89 ? -9.801 19.457 11.985 1.00 83.06 89 VAL A CA 1
ATOM 697 C C . VAL A 1 89 ? -9.931 19.945 13.428 1.00 83.06 89 VAL A C 1
ATOM 699 O O . VAL A 1 89 ? -10.368 19.175 14.288 1.00 83.06 89 VAL A O 1
ATOM 702 N N . PHE A 1 90 ? -9.607 21.212 13.698 1.00 85.25 90 PHE A N 1
ATOM 703 C CA . PHE A 1 90 ? -9.761 21.827 15.014 1.00 85.25 90 PHE A CA 1
ATOM 704 C C . PHE A 1 90 ? -11.232 21.891 15.449 1.00 85.25 90 PHE A C 1
ATOM 706 O O . PHE A 1 90 ? -11.573 21.364 16.511 1.00 85.25 90 PHE A O 1
ATOM 713 N N . GLU A 1 91 ? -12.128 22.423 14.616 1.00 88.12 91 GLU A N 1
ATOM 714 C CA . GLU A 1 91 ? -13.562 22.483 14.928 1.00 88.12 91 GLU A CA 1
ATOM 715 C C . GLU A 1 91 ? -14.185 21.081 15.010 1.00 88.12 91 GLU A C 1
ATOM 717 O O . GLU A 1 91 ? -14.949 20.800 15.931 1.00 88.12 91 GLU A O 1
ATOM 722 N N . LYS A 1 92 ? -13.794 20.123 14.153 1.00 86.12 92 LYS A N 1
ATOM 723 C CA . LYS A 1 92 ? -14.221 18.712 14.291 1.00 86.12 92 LYS A CA 1
ATOM 724 C C . LYS A 1 92 ? -13.770 18.095 15.621 1.00 86.12 92 LYS A C 1
ATOM 726 O O . LYS A 1 92 ? -14.523 17.315 16.209 1.00 86.12 92 LYS A O 1
ATOM 731 N N . LYS A 1 93 ? -12.579 18.446 16.123 1.00 84.38 93 LYS A N 1
ATOM 732 C CA . LYS A 1 93 ? -12.076 18.007 17.436 1.00 84.38 93 LYS A CA 1
ATOM 733 C C . LYS A 1 93 ? -12.873 18.640 18.582 1.00 84.38 93 LYS A C 1
ATOM 735 O O . LYS A 1 93 ? -13.311 17.910 19.468 1.00 84.38 93 LYS A O 1
ATOM 740 N N . LYS A 1 94 ? -13.123 19.948 18.532 1.00 88.94 94 LYS A N 1
ATOM 741 C CA . LYS A 1 94 ? -13.934 20.687 19.512 1.00 88.94 94 LYS A CA 1
ATOM 742 C C . LYS A 1 94 ? -15.379 20.171 19.568 1.00 88.94 94 LYS A C 1
ATOM 744 O O . LYS A 1 94 ? -15.845 19.766 20.628 1.00 88.94 94 LYS A O 1
ATOM 749 N N . ASN A 1 95 ? -16.030 20.019 18.416 1.00 88.56 95 ASN A N 1
ATOM 750 C CA . ASN A 1 95 ? -17.380 19.455 18.295 1.00 88.56 95 ASN A CA 1
ATOM 751 C C . ASN A 1 95 ? -17.465 17.987 18.761 1.00 88.56 95 ASN A C 1
ATOM 753 O O . ASN A 1 95 ? -18.529 17.519 19.165 1.00 88.56 95 ASN A O 1
ATOM 757 N N . ARG A 1 96 ? -16.372 17.213 18.694 1.00 86.81 96 ARG A N 1
ATOM 758 C CA . ARG A 1 96 ? -16.291 15.871 19.306 1.00 86.81 96 ARG A CA 1
ATOM 759 C C . ARG A 1 96 ? -16.185 15.959 20.829 1.00 86.81 96 ARG A C 1
ATOM 761 O O . ARG A 1 96 ? -16.858 15.204 21.519 1.00 86.81 96 ARG A O 1
ATOM 768 N N . GLU A 1 97 ? -15.388 16.883 21.356 1.00 88.81 97 GLU A N 1
ATOM 769 C CA . GLU A 1 97 ? -15.261 17.105 22.799 1.00 88.81 97 GLU A CA 1
ATOM 770 C C . GLU A 1 97 ? -16.593 17.551 23.429 1.00 88.81 97 GLU A C 1
ATOM 772 O O . GLU A 1 97 ? -17.001 17.009 24.455 1.00 88.81 97 GLU A O 1
ATOM 777 N N . GLU A 1 98 ? -17.321 18.465 22.785 1.00 90.38 98 GLU A N 1
ATOM 778 C CA . GLU A 1 98 ? -18.656 18.905 23.212 1.00 90.38 98 GLU A CA 1
ATOM 779 C C . GLU A 1 98 ? -19.693 17.768 23.154 1.00 90.38 98 GLU A C 1
ATOM 781 O O . GLU A 1 98 ? -20.470 17.592 24.098 1.00 90.38 98 GLU A O 1
ATOM 786 N N . ARG A 1 99 ? -19.661 16.917 22.116 1.00 87.75 99 ARG A N 1
ATOM 787 C CA . ARG A 1 99 ? -20.498 15.701 22.044 1.00 87.75 99 ARG A CA 1
ATOM 788 C C . ARG A 1 99 ? -20.163 14.682 23.133 1.00 87.75 99 ARG A C 1
ATOM 790 O O . ARG A 1 99 ? -21.071 14.123 23.737 1.00 87.75 99 ARG A O 1
ATOM 797 N N . ILE A 1 100 ? -18.886 14.469 23.454 1.00 88.94 100 ILE A N 1
ATOM 798 C CA . ILE A 1 100 ? -18.492 13.583 24.561 1.00 88.94 100 ILE A CA 1
ATOM 799 C C . ILE A 1 100 ? -18.959 14.161 25.906 1.00 88.94 100 ILE A C 1
ATOM 801 O O . ILE A 1 100 ? -19.548 13.431 26.699 1.00 88.94 100 ILE A O 1
ATOM 805 N N . LYS A 1 101 ? -18.778 15.466 26.155 1.00 90.06 101 LYS A N 1
ATOM 806 C CA . LYS A 1 101 ? -19.253 16.134 27.384 1.00 90.06 101 LYS A CA 1
ATOM 807 C C . LYS A 1 101 ? -20.772 16.037 27.546 1.00 90.06 101 LYS A C 1
ATOM 809 O O . LYS A 1 101 ? -21.247 15.694 28.624 1.00 90.06 101 LYS A O 1
ATOM 814 N N . THR A 1 102 ? -21.536 16.297 26.486 1.00 88.62 102 THR A N 1
ATOM 815 C CA . THR A 1 102 ? -23.007 16.202 26.520 1.00 88.62 102 THR A CA 1
ATOM 816 C C . THR A 1 102 ? -23.492 14.764 26.712 1.00 88.62 102 THR A C 1
ATOM 818 O O . THR A 1 102 ? -24.371 14.543 27.544 1.00 88.62 102 THR A O 1
ATOM 821 N N . LEU A 1 103 ? -22.880 13.773 26.051 1.00 87.94 103 LEU A N 1
ATOM 822 C CA . LEU A 1 103 ? -23.179 12.351 26.271 1.00 87.94 103 LEU A CA 1
ATOM 823 C C . LEU A 1 103 ? -22.844 11.890 27.698 1.00 87.94 103 LEU A C 1
ATOM 825 O O . LEU A 1 103 ? -23.632 11.158 28.292 1.00 87.94 103 LEU A O 1
ATOM 829 N N . LEU A 1 104 ? -21.718 12.329 28.272 1.00 86.44 104 LEU A N 1
ATOM 830 C CA . LEU A 1 104 ? -21.365 12.033 29.666 1.00 86.44 104 LEU A CA 1
ATOM 831 C C . LEU A 1 104 ? -22.359 12.672 30.644 1.00 86.44 104 LEU A C 1
ATOM 833 O O . LEU A 1 104 ? -22.853 11.988 31.536 1.00 86.44 104 LEU A O 1
ATOM 837 N N . ASN A 1 105 ? -22.725 13.941 30.448 1.00 87.94 105 ASN A N 1
ATOM 838 C CA . ASN A 1 105 ? -23.719 14.618 31.287 1.00 87.94 105 ASN A CA 1
ATOM 839 C C . ASN A 1 105 ? -25.102 13.943 31.206 1.00 87.94 105 ASN A C 1
ATOM 841 O O . ASN A 1 105 ? -25.760 13.770 32.231 1.00 87.94 105 ASN A O 1
ATOM 845 N N . ALA A 1 106 ? -25.531 13.512 30.014 1.00 85.75 106 ALA A N 1
ATOM 846 C CA . ALA A 1 106 ? -26.766 12.748 29.825 1.00 85.75 106 ALA A CA 1
ATOM 847 C C . ALA A 1 106 ? -26.708 11.353 30.476 1.00 85.75 106 ALA A C 1
ATOM 849 O O . ALA A 1 106 ? -27.708 10.863 30.998 1.00 85.75 106 ALA A O 1
ATOM 850 N N . LEU A 1 107 ? -25.535 10.715 30.490 1.00 83.38 107 LEU A N 1
ATOM 851 C CA . LEU A 1 107 ? -25.330 9.429 31.154 1.00 83.38 107 LEU A CA 1
ATOM 852 C C . LEU A 1 107 ? -25.393 9.569 32.683 1.00 83.38 107 LEU A C 1
ATOM 854 O O . LEU A 1 107 ? -26.021 8.740 33.333 1.00 83.38 107 LEU A O 1
ATOM 858 N N . MET A 1 108 ? -24.827 10.641 33.248 1.00 81.88 108 MET A N 1
ATOM 859 C CA . MET A 1 108 ? -24.874 10.927 34.691 1.00 81.88 108 MET A CA 1
ATOM 860 C C . MET A 1 108 ? -26.283 11.275 35.206 1.00 81.88 108 MET A C 1
ATOM 862 O O . MET A 1 108 ? -26.558 11.088 36.390 1.00 81.88 108 MET A O 1
ATOM 866 N N . THR A 1 109 ? -27.183 11.771 34.349 1.00 84.12 109 THR A N 1
ATOM 867 C CA . THR A 1 109 ? -28.578 12.093 34.717 1.00 84.12 109 THR A CA 1
ATOM 868 C C . THR A 1 109 ? -29.575 10.966 34.415 1.00 84.12 109 THR A C 1
ATOM 870 O O . THR A 1 109 ? -30.678 10.953 34.965 1.00 84.12 109 THR A O 1
ATOM 873 N N . SER A 1 110 ? -29.201 9.996 33.576 1.00 76.69 110 SER A N 1
ATOM 874 C CA . SER A 1 110 ? -30.068 8.906 33.121 1.00 76.69 110 SER A CA 1
ATOM 875 C C . SER A 1 110 ? -30.228 7.791 34.165 1.00 76.69 110 SER A C 1
ATOM 877 O O . SER A 1 110 ? -29.271 7.107 34.519 1.00 76.69 110 SER A O 1
ATOM 879 N N . LYS A 1 111 ? -31.470 7.531 34.598 1.00 68.31 111 LYS A N 1
ATOM 880 C CA . LYS A 1 111 ? -31.816 6.469 35.570 1.00 68.31 111 LYS A CA 1
ATOM 881 C C . LYS A 1 111 ? -32.438 5.205 34.950 1.00 68.31 111 LYS A C 1
ATOM 883 O O . LYS A 1 111 ? -32.842 4.311 35.688 1.00 68.31 111 LYS A O 1
ATOM 888 N N . THR A 1 112 ? -32.530 5.107 33.620 1.00 63.19 112 THR A N 1
ATOM 889 C CA . THR A 1 112 ? -33.343 4.079 32.935 1.00 63.19 112 THR A CA 1
ATOM 890 C C . THR A 1 112 ? -32.522 3.209 31.978 1.00 63.19 112 THR A C 1
ATOM 892 O O . THR A 1 112 ? -31.893 3.708 31.045 1.00 63.19 112 THR A O 1
ATOM 895 N N . GLY A 1 113 ? -32.579 1.885 32.165 1.00 67.25 113 GLY A N 1
ATOM 896 C CA . GLY A 1 113 ? -31.757 0.897 31.445 1.00 67.25 113 GLY A CA 1
ATOM 897 C C . GLY A 1 113 ? -31.732 0.999 29.906 1.00 67.25 113 GLY A C 1
ATOM 898 O O . GLY A 1 113 ? -30.637 0.974 29.340 1.00 67.25 113 GLY A O 1
ATOM 899 N N . PRO A 1 114 ? -32.874 1.166 29.204 1.00 72.75 114 PRO A N 1
ATOM 900 C CA . PRO A 1 114 ? -32.876 1.248 27.740 1.00 72.75 114 PRO A CA 1
ATOM 901 C C . PRO A 1 114 ? -32.093 2.459 27.212 1.00 72.75 114 PRO A C 1
ATOM 903 O O . PRO A 1 114 ? -31.294 2.322 26.287 1.00 72.75 114 PRO A O 1
ATOM 906 N N . ILE A 1 115 ? -32.264 3.621 27.850 1.00 75.44 115 ILE A N 1
ATOM 907 C CA . ILE A 1 115 ? -31.617 4.888 27.475 1.00 75.44 115 ILE A CA 1
ATOM 908 C C . ILE A 1 115 ? -30.115 4.846 27.797 1.00 75.44 115 ILE A C 1
ATOM 910 O O . ILE A 1 115 ? -29.294 5.296 27.001 1.00 75.44 115 ILE A O 1
ATOM 914 N N . LEU A 1 116 ? -29.728 4.223 28.916 1.00 78.25 116 LEU A N 1
ATOM 915 C CA . LEU A 1 116 ? -28.316 3.987 29.235 1.00 78.25 116 LEU A CA 1
ATOM 916 C C . LEU A 1 116 ? -27.614 3.150 28.156 1.00 78.25 116 LEU A C 1
ATOM 918 O O . LEU A 1 116 ? -26.483 3.459 27.785 1.00 78.25 116 LEU A O 1
ATOM 922 N N . SER A 1 117 ? -28.279 2.123 27.615 1.00 79.12 117 SER A N 1
ATOM 923 C CA . SER A 1 117 ? -27.681 1.261 26.589 1.00 79.12 117 SER A CA 1
ATOM 924 C C . SER A 1 117 ? -27.373 2.013 25.285 1.00 79.12 117 SER A C 1
ATOM 926 O O . SER A 1 117 ? -26.282 1.862 24.731 1.00 79.12 117 SER A O 1
ATOM 928 N N . THR A 1 118 ? -28.273 2.890 24.827 1.00 82.88 118 THR A N 1
ATOM 929 C CA . THR A 1 118 ? -28.086 3.675 23.597 1.00 82.88 118 THR A CA 1
ATOM 930 C C . THR A 1 118 ? -27.068 4.802 23.784 1.00 82.88 118 THR A C 1
ATOM 932 O O . THR A 1 118 ? -26.237 5.027 22.897 1.00 82.88 118 THR A O 1
ATOM 935 N N . LEU A 1 119 ? -27.047 5.451 24.955 1.00 83.25 119 LEU A N 1
ATOM 936 C CA . LEU A 1 119 ? -26.018 6.431 25.320 1.00 83.25 119 LEU A CA 1
ATOM 937 C C . LEU A 1 119 ? -24.623 5.792 25.385 1.00 83.25 119 LEU A C 1
ATOM 939 O O . LEU A 1 119 ? -23.679 6.346 24.826 1.00 83.25 119 LEU A O 1
ATOM 943 N N . LEU A 1 120 ? -24.484 4.600 25.978 1.00 82.38 120 LEU A N 1
ATOM 944 C CA . LEU A 1 120 ? -23.214 3.863 26.030 1.00 82.38 120 LEU A CA 1
ATOM 945 C C . LEU A 1 120 ? -22.723 3.431 24.642 1.00 82.38 120 LEU A C 1
ATOM 947 O O . LEU A 1 120 ? -21.526 3.516 24.367 1.00 82.38 120 LEU A O 1
ATOM 951 N N . ILE A 1 121 ? -23.619 3.003 23.747 1.00 84.88 121 ILE A N 1
ATOM 952 C CA . ILE A 1 121 ? -23.276 2.689 22.349 1.00 84.88 121 ILE A CA 1
ATOM 953 C C . ILE A 1 121 ? -22.781 3.946 21.617 1.00 84.88 121 ILE A C 1
ATOM 955 O O . ILE A 1 121 ? -21.742 3.895 20.953 1.00 84.88 121 ILE A O 1
ATOM 959 N N . SER A 1 122 ? -23.475 5.074 21.789 1.00 82.06 122 SER A N 1
ATOM 960 C CA . SER A 1 122 ? -23.114 6.365 21.187 1.00 82.06 122 SER A CA 1
ATOM 961 C C . SER A 1 122 ? -21.754 6.856 21.692 1.00 82.06 122 SER A C 1
ATOM 963 O O . SER A 1 122 ? -20.855 7.115 20.891 1.00 82.06 122 SER A O 1
ATOM 965 N N . LEU A 1 123 ? -21.544 6.850 23.012 1.00 83.19 123 LEU A N 1
ATOM 966 C CA . LEU A 1 123 ? -20.280 7.198 23.663 1.00 83.19 123 LEU A CA 1
ATOM 967 C C . LEU A 1 123 ? -19.127 6.297 23.182 1.00 83.19 123 LEU A C 1
ATOM 969 O O . LEU A 1 123 ? -18.067 6.782 22.793 1.00 83.19 123 LEU A O 1
ATOM 973 N N . LYS A 1 124 ? -19.347 4.976 23.118 1.00 83.00 124 LYS A N 1
ATOM 974 C CA . LYS A 1 124 ? -18.374 4.003 22.590 1.00 83.00 124 LYS A CA 1
ATOM 975 C C . LYS A 1 124 ? -18.048 4.241 21.114 1.00 83.00 124 LYS A C 1
ATOM 977 O O . LYS A 1 124 ? -16.966 3.859 20.671 1.00 83.00 124 LYS A O 1
ATOM 982 N N . SER A 1 125 ? -18.959 4.837 20.345 1.00 79.25 125 SER A N 1
ATOM 983 C CA . SER A 1 125 ? -18.705 5.217 18.954 1.00 79.25 125 SER A CA 1
ATOM 984 C C . SER A 1 125 ? -17.866 6.496 18.851 1.00 79.25 125 SER A C 1
ATOM 986 O O . SER A 1 125 ? -16.905 6.502 18.088 1.00 79.25 125 SER A O 1
ATOM 988 N N . GLU A 1 126 ? -18.117 7.503 19.697 1.00 80.38 126 GLU A N 1
ATOM 989 C CA . GLU A 1 126 ? -17.307 8.729 19.783 1.00 80.38 126 GLU A CA 1
ATOM 990 C C . GLU A 1 126 ? -15.882 8.471 20.292 1.00 80.38 126 GLU A C 1
ATOM 992 O O . GLU A 1 126 ? -14.966 9.211 19.936 1.00 80.38 126 GLU A O 1
ATOM 997 N N . PHE A 1 127 ? -15.652 7.417 21.085 1.00 70.62 127 PHE A N 1
ATOM 998 C CA . PHE A 1 127 ? -14.306 7.004 21.511 1.00 70.62 127 PHE A CA 1
ATOM 999 C C . PHE A 1 127 ? -13.532 6.179 20.474 1.00 70.62 127 PHE A C 1
ATOM 1001 O O . PHE A 1 127 ? -12.315 6.046 20.611 1.00 70.62 127 PHE A O 1
ATOM 1008 N N . LYS A 1 128 ? -14.168 5.661 19.415 1.00 69.44 128 LYS A N 1
ATOM 1009 C CA . LYS A 1 128 ? -13.414 5.046 18.313 1.00 69.44 128 LYS A CA 1
ATOM 1010 C C . LYS A 1 128 ? -12.639 6.138 17.586 1.00 69.44 128 LYS A C 1
ATOM 1012 O O . LYS A 1 128 ? -13.218 7.113 17.112 1.00 69.44 128 LYS A O 1
ATOM 1017 N N . GLU A 1 129 ? -11.326 5.967 17.476 1.00 51.81 129 GLU A N 1
ATOM 1018 C CA . GLU A 1 129 ? -10.538 6.777 16.553 1.00 51.81 129 GLU A CA 1
ATOM 1019 C C . GLU A 1 129 ? -11.105 6.636 15.130 1.00 51.81 129 GLU A C 1
ATOM 1021 O O . GLU A 1 129 ? -11.563 5.543 14.761 1.00 51.81 129 GLU A O 1
ATOM 1026 N N . PRO A 1 130 ? -11.091 7.708 14.313 1.00 51.34 130 PRO A N 1
ATOM 1027 C CA . PRO A 1 130 ? -11.412 7.577 12.900 1.00 51.34 130 PRO A CA 1
ATOM 1028 C C . PRO A 1 130 ? -10.486 6.513 12.314 1.00 51.34 130 PRO A C 1
ATOM 1030 O O . PRO A 1 130 ? -9.266 6.612 12.459 1.00 51.34 130 PRO A O 1
ATOM 1033 N N . LYS A 1 131 ? -11.070 5.469 11.705 1.00 50.28 131 LYS A N 1
ATOM 1034 C CA . LYS A 1 131 ? -10.315 4.335 11.157 1.00 50.28 131 LYS A CA 1
ATOM 1035 C C . LYS A 1 131 ? -9.173 4.879 10.305 1.00 50.28 131 LYS A C 1
ATOM 1037 O O . LYS A 1 131 ? -9.428 5.499 9.273 1.00 50.28 131 LYS A O 1
ATOM 1042 N N . SER A 1 132 ? -7.937 4.651 10.753 1.00 44.81 132 SER A N 1
ATOM 1043 C CA . SER A 1 132 ? -6.748 5.052 10.008 1.00 44.81 132 SER A CA 1
ATOM 1044 C C . SER A 1 132 ? -6.880 4.560 8.569 1.00 44.81 132 SER A C 1
ATOM 1046 O O . SER A 1 132 ? -7.163 3.383 8.338 1.00 44.81 132 SER A O 1
ATOM 1048 N N . THR A 1 133 ? -6.674 5.453 7.603 1.00 49.31 133 THR A N 1
ATOM 1049 C CA . THR A 1 133 ? -6.797 5.152 6.169 1.00 49.31 133 THR A CA 1
ATOM 1050 C C . THR A 1 133 ? -5.854 4.035 5.703 1.00 49.31 133 THR A C 1
ATOM 1052 O O . THR A 1 133 ? -6.106 3.418 4.669 1.00 49.31 133 THR A O 1
ATOM 1055 N N . GLY A 1 134 ? -4.833 3.686 6.498 1.00 49.88 134 GLY A N 1
ATOM 1056 C CA . GLY A 1 134 ? -3.929 2.546 6.298 1.00 49.88 134 GLY A CA 1
ATOM 1057 C C . GLY A 1 134 ? -4.546 1.155 6.524 1.00 49.88 134 GLY A C 1
ATOM 1058 O O . GLY A 1 134 ? -3.918 0.319 7.165 1.00 49.88 134 GLY A O 1
ATOM 1059 N N . SER A 1 135 ? -5.768 0.912 6.037 1.00 57.72 135 SER A N 1
ATOM 1060 C CA . SER A 1 135 ? -6.436 -0.404 6.090 1.00 57.72 135 SER A CA 1
ATOM 1061 C C . SER A 1 135 ? -7.292 -0.733 4.847 1.00 57.72 135 SER A C 1
ATOM 1063 O O . SER A 1 135 ? -7.653 -1.888 4.631 1.00 57.72 135 SER A O 1
ATOM 1065 N N . LEU A 1 136 ? -7.573 0.245 3.971 1.00 72.25 136 LEU A N 1
ATOM 1066 C CA . LEU A 1 136 ? -8.443 0.043 2.797 1.00 72.25 136 LEU A CA 1
ATOM 1067 C C . LEU A 1 136 ? -7.825 -0.837 1.692 1.00 72.25 136 LEU A C 1
ATOM 1069 O O . LEU A 1 136 ? -8.553 -1.433 0.894 1.00 72.25 136 LEU A O 1
ATOM 1073 N N . TRP A 1 137 ? -6.495 -0.963 1.648 1.00 85.38 137 TRP A N 1
ATOM 1074 C CA . TRP A 1 137 ? -5.817 -1.791 0.645 1.00 85.38 137 TRP A CA 1
ATOM 1075 C C . TRP A 1 137 ? -6.149 -3.281 0.806 1.00 85.38 137 TRP A C 1
ATOM 1077 O O . TRP A 1 137 ? -6.340 -3.974 -0.190 1.00 85.38 137 TRP A O 1
ATOM 1087 N N . PHE A 1 138 ? -6.278 -3.774 2.045 1.00 87.31 138 PHE A N 1
ATOM 1088 C CA . PHE A 1 138 ? -6.567 -5.187 2.296 1.00 87.31 138 PHE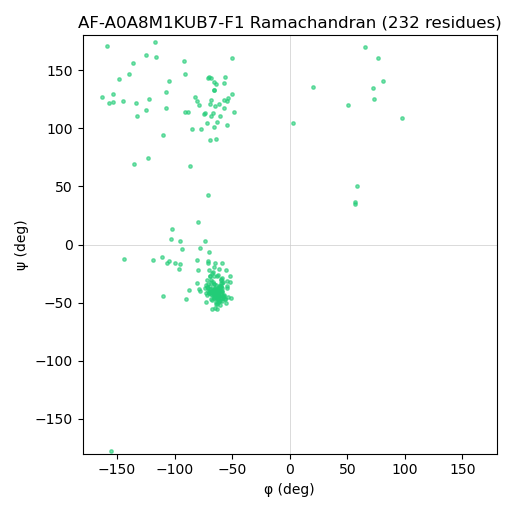 A CA 1
ATOM 1089 C C . PHE A 1 138 ? -8.018 -5.534 1.942 1.00 87.31 138 PHE A C 1
ATOM 1091 O O . PHE A 1 138 ? -8.279 -6.605 1.398 1.00 87.31 138 PHE A O 1
ATOM 1098 N N . THR A 1 139 ? -8.961 -4.609 2.159 1.00 85.81 139 THR A N 1
ATOM 1099 C CA . THR A 1 139 ? -10.341 -4.775 1.679 1.00 85.81 139 THR A CA 1
ATOM 1100 C C . THR A 1 139 ? -10.420 -4.788 0.154 1.00 85.81 139 THR A C 1
ATOM 1102 O O . THR A 1 139 ? -11.118 -5.642 -0.386 1.00 85.81 139 THR A O 1
ATOM 1105 N N . LYS A 1 140 ? -9.652 -3.932 -0.543 1.00 85.19 140 LYS A N 1
ATOM 1106 C CA . LYS A 1 140 ? -9.565 -3.948 -2.014 1.00 85.19 140 LYS A CA 1
ATOM 1107 C C . LYS A 1 140 ? -8.950 -5.254 -2.530 1.00 85.19 140 LYS A C 1
ATOM 1109 O O . LYS A 1 140 ? -9.514 -5.879 -3.417 1.00 85.19 140 LYS A O 1
ATOM 1114 N N . LEU A 1 141 ? -7.853 -5.722 -1.924 1.00 86.44 141 LEU A N 1
ATOM 1115 C CA . LEU A 1 141 ? -7.238 -7.009 -2.273 1.00 86.44 141 LEU A CA 1
ATOM 1116 C C . LEU A 1 141 ? -8.213 -8.179 -2.086 1.00 86.44 141 LEU A C 1
ATOM 1118 O O . LEU A 1 141 ? -8.304 -9.047 -2.949 1.00 86.44 141 LEU A O 1
ATOM 1122 N N . LYS A 1 142 ? -8.948 -8.199 -0.966 1.00 86.44 142 LYS A N 1
ATOM 1123 C CA . LYS A 1 142 ? -9.939 -9.241 -0.682 1.00 86.44 142 LYS A CA 1
ATOM 1124 C C . LYS A 1 142 ? -11.077 -9.232 -1.706 1.00 86.44 142 LYS A C 1
ATOM 1126 O O . LYS A 1 142 ? -11.494 -10.305 -2.119 1.00 86.44 142 LYS A O 1
ATOM 1131 N N . GLN A 1 143 ? -11.558 -8.054 -2.106 1.00 84.88 143 GLN A N 1
ATOM 1132 C CA . GLN A 1 143 ? -12.589 -7.922 -3.134 1.00 84.88 143 GLN A CA 1
ATOM 1133 C C . GLN A 1 143 ? -12.089 -8.455 -4.484 1.00 84.88 143 GLN A C 1
ATOM 1135 O O . GLN A 1 143 ? -12.644 -9.431 -4.976 1.00 84.88 143 GLN A O 1
ATOM 1140 N N . ASN A 1 144 ? -10.961 -7.944 -4.991 1.00 83.06 144 ASN A N 1
ATOM 1141 C CA . ASN A 1 144 ? -10.365 -8.413 -6.247 1.00 83.06 144 ASN A CA 1
ATOM 1142 C C . ASN A 1 144 ? -10.118 -9.938 -6.259 1.00 83.06 144 ASN A C 1
ATOM 1144 O O . ASN A 1 144 ? -10.292 -10.590 -7.283 1.00 83.06 144 ASN A O 1
ATOM 1148 N N . ALA A 1 145 ? -9.710 -10.524 -5.127 1.00 82.44 145 ALA A N 1
ATOM 1149 C CA . ALA A 1 145 ? -9.500 -11.967 -5.015 1.00 82.44 145 ALA A CA 1
ATOM 1150 C C . ALA A 1 145 ? -10.810 -12.778 -5.065 1.00 82.44 145 ALA A C 1
ATOM 1152 O O . ALA A 1 145 ? -10.824 -13.868 -5.636 1.00 82.44 145 ALA A O 1
ATOM 1153 N N . LEU A 1 146 ? -11.903 -12.256 -4.495 1.00 81.69 146 LEU A N 1
ATOM 1154 C CA . LEU A 1 146 ? -13.234 -12.864 -4.593 1.00 81.69 146 LEU A CA 1
ATOM 1155 C C . LEU A 1 146 ? -13.786 -12.769 -6.021 1.00 81.69 146 LEU A C 1
ATOM 1157 O O . LEU A 1 146 ? -14.330 -13.754 -6.515 1.00 81.69 146 LEU A O 1
ATOM 1161 N N . ASP A 1 147 ? -13.585 -11.630 -6.687 1.00 80.56 147 ASP A N 1
ATOM 1162 C CA . ASP A 1 147 ? -14.037 -11.393 -8.063 1.00 80.56 147 ASP A CA 1
ATOM 1163 C C . ASP A 1 147 ? -13.317 -12.309 -9.077 1.00 80.56 147 ASP A C 1
ATOM 1165 O O . ASP A 1 147 ? -13.924 -12.758 -10.047 1.00 80.56 147 ASP A O 1
ATOM 1169 N N . LEU A 1 148 ? -12.036 -12.629 -8.839 1.00 75.88 148 LEU A N 1
ATOM 1170 C CA . LEU A 1 148 ? -11.222 -13.488 -9.714 1.00 75.88 148 LEU A CA 1
ATOM 1171 C C . LEU A 1 148 ? -11.333 -14.993 -9.412 1.00 75.88 148 LEU A C 1
ATOM 1173 O O . LEU A 1 148 ? -11.295 -15.803 -10.337 1.00 75.88 148 LEU A O 1
ATOM 1177 N N . GLY A 1 149 ? -11.395 -15.387 -8.135 1.00 67.50 149 GLY A N 1
ATOM 1178 C CA . GLY A 1 149 ? -11.318 -16.795 -7.712 1.00 67.50 149 GLY A CA 1
ATOM 1179 C C . GLY A 1 149 ? -12.638 -17.416 -7.246 1.00 67.50 149 GLY A C 1
ATOM 1180 O O . GLY A 1 149 ? -12.734 -18.639 -7.132 1.00 67.50 149 GLY A O 1
ATOM 1181 N N . GLY A 1 150 ? -13.652 -16.596 -6.953 1.00 64.00 150 GLY A N 1
ATOM 1182 C CA . GLY A 1 150 ? -14.857 -17.026 -6.248 1.00 64.00 150 GLY A CA 1
ATOM 1183 C C . GLY A 1 150 ? -14.590 -17.474 -4.801 1.00 64.00 150 GLY A C 1
ATOM 1184 O O . GLY A 1 150 ? -13.458 -17.674 -4.363 1.00 64.00 150 GLY A O 1
ATOM 1185 N N . ASP A 1 151 ? -15.658 -17.677 -4.031 1.00 66.88 151 ASP A N 1
ATOM 1186 C CA . ASP A 1 151 ? -15.580 -17.946 -2.581 1.00 66.88 151 ASP A CA 1
ATOM 1187 C C . ASP A 1 151 ? -15.072 -19.365 -2.210 1.00 66.88 151 ASP A C 1
ATOM 1189 O O . ASP A 1 151 ? -15.049 -19.739 -1.041 1.00 66.88 151 ASP A O 1
ATOM 1193 N N . LYS A 1 152 ? -14.689 -20.197 -3.194 1.00 65.94 152 LYS A N 1
ATOM 1194 C CA . LYS A 1 152 ? -14.431 -21.641 -2.995 1.00 65.94 152 LYS A CA 1
ATOM 1195 C C . LYS A 1 152 ? -12.975 -22.098 -3.119 1.00 65.94 152 LYS A C 1
ATOM 1197 O O . LYS A 1 152 ? -12.691 -23.239 -2.756 1.00 65.94 152 LYS A O 1
ATOM 1202 N N . ASP A 1 153 ? -12.047 -21.270 -3.598 1.00 74.69 153 ASP A N 1
ATOM 1203 C CA . ASP A 1 153 ? -10.645 -21.693 -3.749 1.00 74.69 153 ASP A CA 1
ATOM 1204 C C . ASP A 1 153 ? -9.880 -21.516 -2.419 1.00 74.69 153 ASP A C 1
ATOM 1206 O O . ASP A 1 153 ? -9.435 -20.423 -2.048 1.00 74.69 153 ASP A O 1
ATOM 1210 N N . SER A 1 154 ? -9.727 -22.616 -1.674 1.00 79.56 154 SER A N 1
ATOM 1211 C CA . SER A 1 154 ? -9.086 -22.644 -0.347 1.00 79.56 154 SER A CA 1
ATOM 1212 C C . SER A 1 154 ? -7.679 -22.036 -0.341 1.00 79.56 154 SER A C 1
ATOM 1214 O O . SER A 1 154 ? -7.282 -21.392 0.631 1.00 79.56 154 SER A O 1
ATOM 1216 N N . ARG A 1 155 ? -6.951 -22.154 -1.457 1.00 82.12 155 ARG A N 1
ATOM 1217 C CA . ARG A 1 155 ? -5.601 -21.602 -1.636 1.00 82.12 155 ARG A CA 1
ATOM 1218 C C . ARG A 1 155 ? -5.582 -20.076 -1.550 1.00 82.12 155 ARG A C 1
ATOM 1220 O O . ARG A 1 155 ? -4.692 -19.522 -0.905 1.00 82.12 155 ARG A O 1
ATOM 1227 N N . PHE A 1 156 ? -6.563 -19.390 -2.146 1.00 79.25 156 PHE A N 1
ATOM 1228 C CA . PHE A 1 156 ? -6.679 -17.934 -2.014 1.00 79.25 156 PHE A CA 1
ATOM 1229 C C . PHE A 1 156 ? -7.043 -17.542 -0.582 1.00 79.25 156 PHE A C 1
ATOM 1231 O O . PHE A 1 156 ? -6.478 -16.584 -0.056 1.00 79.25 156 PHE A O 1
ATOM 1238 N N . HIS A 1 157 ? -7.908 -18.311 0.084 1.00 83.06 157 HIS A N 1
ATOM 1239 C CA . HIS A 1 157 ? -8.272 -18.062 1.477 1.00 83.06 157 HIS A CA 1
ATOM 1240 C C . HIS A 1 157 ? -7.063 -18.179 2.426 1.00 83.06 157 HIS A C 1
ATOM 1242 O O . HIS A 1 157 ? -6.836 -17.293 3.253 1.00 83.06 157 HIS A O 1
ATOM 1248 N N . ASP A 1 158 ? -6.228 -19.209 2.264 1.00 87.81 158 ASP A N 1
ATOM 1249 C CA . ASP A 1 158 ? -5.000 -19.399 3.048 1.00 87.81 158 ASP A CA 1
ATOM 1250 C C . ASP A 1 158 ? -3.957 -18.299 2.804 1.00 87.81 158 ASP A C 1
ATOM 1252 O O . ASP A 1 158 ? -3.287 -17.848 3.740 1.00 87.81 158 ASP A O 1
ATOM 1256 N N . ILE A 1 159 ? -3.820 -17.829 1.560 1.00 87.62 159 ILE A N 1
ATOM 1257 C CA . ILE A 1 159 ? -2.931 -16.712 1.214 1.00 87.62 159 ILE A CA 1
ATOM 1258 C C . ILE A 1 159 ? -3.456 -15.405 1.825 1.00 87.62 159 ILE A C 1
ATOM 1260 O O . ILE A 1 159 ? -2.705 -14.709 2.511 1.00 87.62 159 ILE A O 1
ATOM 1264 N N . LEU A 1 160 ? -4.748 -15.096 1.673 1.00 86.19 160 LEU A N 1
ATOM 1265 C CA . LEU A 1 160 ? -5.377 -13.914 2.274 1.00 86.19 160 LEU A CA 1
ATOM 1266 C C . LEU A 1 160 ? -5.270 -13.917 3.805 1.00 86.19 160 LEU A C 1
ATOM 1268 O O . LEU A 1 160 ? -5.025 -12.867 4.393 1.00 86.19 160 LEU A O 1
ATOM 1272 N N . LYS A 1 161 ? -5.375 -15.083 4.454 1.00 88.44 161 LYS A N 1
ATOM 1273 C CA . LYS A 1 161 ? -5.201 -15.258 5.908 1.00 88.44 161 LYS A CA 1
ATOM 1274 C C . LYS A 1 161 ? -3.760 -15.028 6.383 1.00 88.44 161 LYS A C 1
ATOM 1276 O O . LYS A 1 161 ? -3.549 -14.567 7.503 1.00 88.44 161 LYS A O 1
ATOM 1281 N N . LYS A 1 162 ? -2.755 -15.316 5.549 1.00 90.38 162 LYS A N 1
ATOM 1282 C CA . LYS A 1 162 ? -1.358 -14.925 5.818 1.00 90.38 162 LYS A CA 1
ATOM 1283 C C . LYS A 1 162 ? -1.175 -13.415 5.643 1.00 90.38 162 LYS A C 1
ATOM 1285 O O . LYS A 1 162 ? -0.579 -12.766 6.497 1.00 90.38 162 LYS A O 1
ATOM 1290 N N . ILE A 1 163 ? -1.743 -12.842 4.580 1.00 87.31 163 ILE A N 1
ATOM 1291 C CA . ILE A 1 163 ? -1.642 -11.406 4.274 1.00 87.31 163 ILE A CA 1
ATOM 1292 C C . ILE A 1 163 ? -2.405 -10.543 5.296 1.00 87.31 163 ILE A C 1
ATOM 1294 O O . ILE A 1 163 ? -1.945 -9.451 5.627 1.00 87.31 163 ILE A O 1
ATOM 1298 N N . SER A 1 164 ? -3.511 -11.027 5.876 1.00 86.12 164 SER A N 1
ATOM 1299 C CA . SER A 1 164 ? -4.322 -10.268 6.845 1.00 86.12 164 S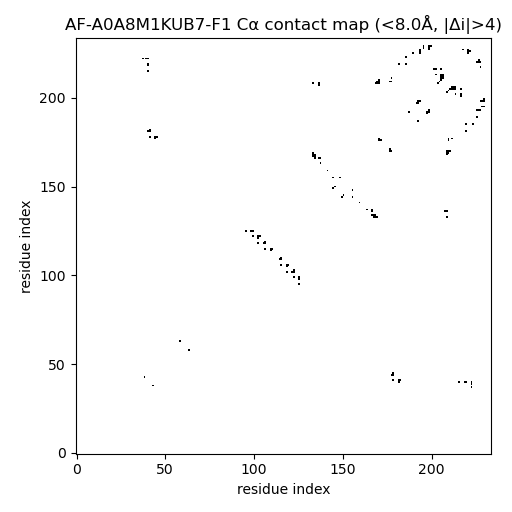ER A CA 1
ATOM 1300 C C . SER A 1 164 ? -3.562 -9.882 8.117 1.00 86.12 164 SER A C 1
ATOM 1302 O O . SER A 1 164 ? -3.940 -8.923 8.786 1.00 86.12 164 SER A O 1
ATOM 1304 N N . GLN A 1 165 ? -2.465 -10.572 8.445 1.00 87.19 165 GLN A N 1
ATOM 1305 C CA . GLN A 1 165 ? -1.560 -10.184 9.535 1.00 87.19 165 GLN A CA 1
ATOM 1306 C C . GLN A 1 165 ? -0.968 -8.779 9.315 1.00 87.19 165 GLN A C 1
ATOM 1308 O O . GLN A 1 165 ? -0.736 -8.036 10.267 1.00 87.19 165 GLN A O 1
ATOM 1313 N N . PHE A 1 166 ? -0.804 -8.380 8.052 1.00 85.19 166 PHE A N 1
ATOM 1314 C CA . PHE A 1 166 ? -0.264 -7.090 7.636 1.00 85.19 166 PHE A CA 1
ATOM 1315 C C . PHE A 1 166 ? -1.345 -6.041 7.330 1.00 85.19 166 PHE A C 1
ATOM 1317 O O . PHE A 1 166 ? -0.995 -4.924 6.971 1.00 85.19 166 PHE A O 1
ATOM 1324 N N . GLN A 1 167 ? -2.643 -6.330 7.517 1.00 83.25 167 GLN A N 1
ATOM 1325 C CA . GLN A 1 167 ? -3.762 -5.437 7.135 1.00 83.25 167 GLN A CA 1
ATOM 1326 C C . GLN A 1 167 ? -3.697 -4.012 7.723 1.00 83.25 167 GLN A C 1
ATOM 1328 O O . GLN A 1 167 ? -4.316 -3.095 7.193 1.00 83.25 167 GLN A O 1
ATOM 1333 N N . ASN A 1 168 ? -2.963 -3.837 8.82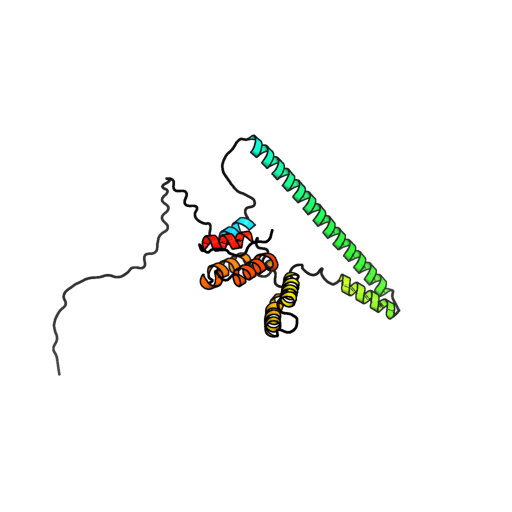8 1.00 79.00 168 ASN A N 1
ATOM 1334 C CA . ASN A 1 168 ? -2.756 -2.566 9.529 1.00 79.00 168 ASN A CA 1
ATOM 1335 C C . ASN A 1 168 ? -1.373 -1.945 9.232 1.00 79.00 168 ASN A C 1
ATOM 1337 O O . ASN A 1 168 ? -0.907 -1.085 9.990 1.00 79.00 168 ASN A O 1
ATOM 1341 N N . PHE A 1 169 ? -0.649 -2.436 8.224 1.00 81.62 169 PHE A N 1
ATOM 1342 C CA . PHE A 1 169 ? 0.641 -1.893 7.812 1.00 81.62 169 PHE A CA 1
ATOM 1343 C C . PHE A 1 169 ? 0.471 -0.504 7.185 1.00 81.62 169 PHE A C 1
ATOM 1345 O O . PHE A 1 169 ? -0.497 -0.228 6.483 1.00 81.62 169 PHE A O 1
ATOM 1352 N N . ASN A 1 170 ? 1.436 0.371 7.451 1.00 73.56 170 ASN A N 1
ATOM 1353 C CA . ASN A 1 170 ? 1.510 1.717 6.899 1.00 73.56 170 ASN A CA 1
ATOM 1354 C C . ASN A 1 170 ? 2.996 2.081 6.753 1.00 73.56 170 ASN A C 1
ATOM 1356 O O . ASN A 1 170 ? 3.786 1.733 7.636 1.00 73.56 170 ASN A O 1
ATOM 1360 N N . ASN A 1 171 ? 3.371 2.797 5.690 1.00 74.56 171 ASN A N 1
ATOM 1361 C CA . ASN A 1 171 ? 4.752 3.205 5.406 1.00 74.56 171 ASN A CA 1
ATOM 1362 C C . ASN A 1 171 ? 5.434 3.915 6.598 1.00 74.56 171 ASN A C 1
ATOM 1364 O O . ASN A 1 171 ? 6.618 3.689 6.842 1.00 74.56 171 ASN A O 1
ATOM 1368 N N . LYS A 1 172 ? 4.672 4.653 7.421 1.00 76.12 172 LYS A N 1
ATOM 1369 C CA . LYS A 1 172 ? 5.142 5.327 8.648 1.00 76.12 172 LYS A CA 1
ATOM 1370 C C . LYS A 1 172 ? 5.592 4.389 9.777 1.00 76.12 172 LYS A C 1
ATOM 1372 O O . LYS A 1 172 ? 6.289 4.837 10.679 1.00 76.12 172 LYS A O 1
ATOM 1377 N N . LYS A 1 173 ? 5.185 3.111 9.776 1.00 77.88 173 LYS A N 1
ATOM 1378 C CA . LYS A 1 173 ? 5.527 2.147 10.845 1.00 77.88 173 LYS A CA 1
ATOM 1379 C C . LYS A 1 173 ? 6.937 1.573 10.720 1.00 77.88 173 LYS A C 1
ATOM 1381 O O . LYS A 1 173 ? 7.468 1.073 11.705 1.00 77.88 173 LYS A O 1
ATOM 1386 N N . VAL A 1 174 ? 7.525 1.612 9.525 1.00 78.81 174 VAL A N 1
ATOM 1387 C CA . VAL A 1 174 ? 8.864 1.079 9.258 1.00 78.81 174 VAL A CA 1
ATOM 1388 C C . VAL A 1 174 ? 9.715 2.193 8.646 1.00 78.81 174 VAL A C 1
ATOM 1390 O O . VAL A 1 174 ? 9.406 2.637 7.539 1.00 78.81 174 VAL A O 1
ATOM 1393 N N . PRO A 1 175 ? 10.789 2.650 9.319 1.00 80.94 175 PRO A N 1
ATOM 1394 C CA . PRO A 1 175 ? 11.647 3.699 8.779 1.00 80.94 175 PRO A CA 1
ATOM 1395 C C . PRO A 1 175 ? 12.330 3.217 7.496 1.00 80.94 175 PRO A C 1
ATOM 1397 O O . PRO A 1 175 ? 12.799 2.072 7.430 1.00 80.94 175 PRO A O 1
ATOM 1400 N N . TYR A 1 176 ? 12.388 4.099 6.496 1.00 83.81 176 TYR A N 1
ATOM 1401 C CA . TYR A 1 176 ? 12.919 3.830 5.153 1.00 83.81 176 TYR A CA 1
ATOM 1402 C C . TYR A 1 176 ? 12.224 2.651 4.444 1.00 83.81 176 TYR A C 1
ATOM 1404 O O . TYR A 1 176 ? 12.861 1.825 3.789 1.00 83.81 176 TYR A O 1
ATOM 1412 N N . SER A 1 177 ? 10.908 2.504 4.645 1.00 86.50 177 SER A N 1
ATOM 1413 C CA . SER A 1 177 ? 10.111 1.416 4.063 1.00 86.50 177 SER A CA 1
ATOM 1414 C C . SER A 1 177 ? 10.085 1.448 2.534 1.00 86.50 177 SER A C 1
ATOM 1416 O O . SER A 1 177 ? 10.168 0.387 1.915 1.00 86.50 177 SER A O 1
ATOM 1418 N N . LYS A 1 178 ? 10.036 2.642 1.927 1.00 87.81 178 LYS A N 1
ATOM 1419 C CA . LYS A 1 178 ? 10.073 2.820 0.468 1.00 87.81 178 LYS A CA 1
ATOM 1420 C C . LYS A 1 178 ? 11.407 2.345 -0.114 1.00 87.81 178 LYS A C 1
ATOM 1422 O O . LYS A 1 178 ? 11.429 1.548 -1.048 1.00 87.81 178 LYS A O 1
ATOM 1427 N N . GLU A 1 179 ? 12.522 2.786 0.465 1.00 87.75 179 GLU A N 1
ATOM 1428 C CA . GLU A 1 179 ? 13.867 2.473 -0.019 1.00 87.75 179 GLU A CA 1
ATOM 1429 C C . GLU A 1 179 ? 14.217 1.007 0.211 1.00 87.75 179 GLU A C 1
ATOM 1431 O O . GLU A 1 179 ? 14.734 0.358 -0.692 1.00 87.75 179 GLU A O 1
ATOM 1436 N N . LYS A 1 180 ? 13.865 0.439 1.372 1.00 89.44 180 LYS A N 1
ATOM 1437 C CA . LYS A 1 180 ? 14.021 -1.001 1.635 1.00 89.44 180 LYS A CA 1
ATOM 1438 C C . LYS A 1 180 ? 13.229 -1.851 0.647 1.00 89.44 180 LYS A C 1
ATOM 1440 O O . LYS A 1 180 ? 13.739 -2.869 0.192 1.00 89.44 180 LYS A O 1
ATOM 1445 N N . PHE A 1 181 ? 12.013 -1.432 0.292 1.00 90.75 181 PHE A N 1
ATOM 1446 C CA . PHE A 1 181 ? 11.228 -2.112 -0.732 1.00 90.75 181 PHE A CA 1
ATOM 1447 C C . PHE A 1 181 ? 11.883 -1.997 -2.113 1.00 90.75 181 PHE A C 1
ATOM 1449 O O . PHE A 1 181 ? 12.060 -3.013 -2.773 1.00 90.75 181 PHE A O 1
ATOM 1456 N N . CYS A 1 182 ? 12.337 -0.808 -2.517 1.0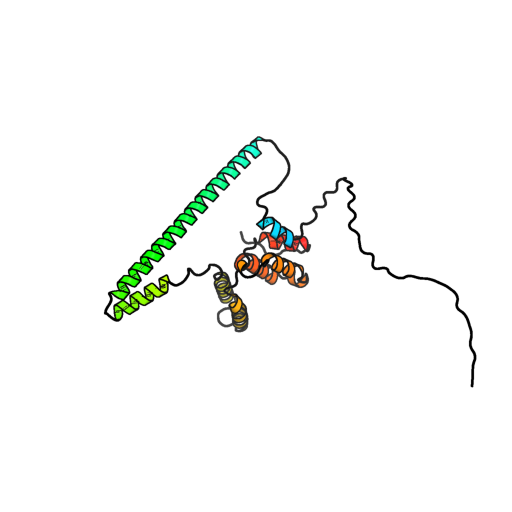0 90.56 182 CYS A N 1
ATOM 1457 C CA . CYS A 1 182 ? 13.085 -0.624 -3.763 1.00 90.56 182 CYS A CA 1
ATOM 1458 C C . CYS A 1 182 ? 14.341 -1.511 -3.828 1.00 90.56 182 CYS A C 1
ATOM 1460 O O . CYS A 1 182 ? 14.560 -2.176 -4.838 1.00 90.56 182 CYS A O 1
ATOM 1462 N N . LEU A 1 183 ? 15.142 -1.559 -2.756 1.00 90.12 183 LEU A N 1
ATOM 1463 C CA . LEU A 1 183 ? 16.327 -2.420 -2.649 1.00 90.12 183 LEU A CA 1
ATOM 1464 C C . LEU A 1 183 ? 15.968 -3.913 -2.747 1.00 90.12 183 LEU A C 1
ATOM 1466 O O . LEU A 1 183 ? 16.706 -4.691 -3.353 1.00 90.12 183 LEU A O 1
ATOM 1470 N N . LEU A 1 184 ? 14.820 -4.317 -2.197 1.00 91.50 184 LEU A N 1
ATOM 1471 C CA . LEU A 1 184 ? 14.301 -5.676 -2.339 1.00 91.50 184 LEU A CA 1
ATOM 1472 C C . LEU A 1 184 ? 13.889 -5.965 -3.790 1.00 91.50 184 LEU A C 1
ATOM 1474 O O . LEU A 1 184 ? 14.261 -7.003 -4.319 1.00 91.50 184 LEU A O 1
ATOM 1478 N N . VAL A 1 185 ? 13.201 -5.044 -4.472 1.00 90.88 185 VAL A N 1
ATOM 1479 C CA . VAL A 1 185 ? 12.791 -5.231 -5.876 1.00 90.88 185 VAL A CA 1
ATOM 1480 C C . VAL A 1 185 ? 13.991 -5.340 -6.819 1.00 90.88 185 VAL A C 1
ATOM 1482 O O . VAL A 1 185 ? 14.014 -6.248 -7.642 1.00 90.88 185 VAL A O 1
ATOM 1485 N N . ILE A 1 186 ? 15.011 -4.484 -6.686 1.00 88.44 186 ILE A N 1
ATOM 1486 C CA . ILE A 1 186 ? 16.202 -4.544 -7.559 1.00 88.44 186 ILE A CA 1
ATOM 1487 C C . ILE A 1 186 ? 17.114 -5.748 -7.288 1.00 88.44 186 ILE A C 1
ATOM 1489 O O . ILE A 1 186 ? 17.975 -6.049 -8.109 1.00 88.44 186 ILE A O 1
ATOM 1493 N N . SER A 1 187 ? 16.953 -6.423 -6.144 1.00 90.62 187 SER A N 1
ATOM 1494 C CA . SER A 1 187 ? 17.692 -7.648 -5.811 1.00 90.62 187 SER A CA 1
ATOM 1495 C C . SER A 1 187 ? 16.940 -8.930 -6.186 1.00 90.62 187 SER A C 1
ATOM 1497 O O . SER A 1 187 ? 17.502 -10.021 -6.070 1.00 90.62 187 SER A O 1
ATOM 1499 N N . LEU A 1 188 ? 15.704 -8.826 -6.692 1.00 90.06 188 LEU A N 1
ATOM 1500 C CA . LEU A 1 188 ? 15.001 -9.957 -7.295 1.00 90.06 188 LEU A CA 1
ATOM 1501 C C . LEU A 1 188 ? 15.636 -10.328 -8.646 1.00 90.06 188 LEU A C 1
ATOM 1503 O O . LEU A 1 188 ? 16.033 -9.452 -9.417 1.00 90.06 188 LEU A O 1
ATOM 1507 N N . PRO A 1 189 ? 15.703 -11.625 -8.988 1.00 90.06 189 PRO A N 1
ATOM 1508 C CA . PRO A 1 189 ? 16.262 -12.054 -10.260 1.00 90.06 189 PRO A CA 1
ATOM 1509 C C . PRO A 1 189 ? 15.337 -11.664 -11.425 1.00 90.06 189 PRO A C 1
ATOM 1511 O O . PRO A 1 189 ? 14.108 -11.740 -11.332 1.00 90.06 189 PRO A O 1
ATOM 1514 N N . ALA A 1 190 ? 15.933 -11.296 -12.562 1.00 87.81 190 ALA A N 1
ATOM 1515 C CA . ALA A 1 190 ? 15.207 -10.795 -13.733 1.00 87.81 190 ALA A CA 1
ATOM 1516 C C . ALA A 1 190 ? 14.091 -11.740 -14.223 1.00 87.81 190 ALA A C 1
ATOM 1518 O O . ALA A 1 190 ? 13.019 -11.286 -14.609 1.00 87.81 190 ALA A O 1
ATOM 1519 N N . ASN A 1 191 ? 14.286 -13.061 -14.139 1.00 88.31 191 ASN A N 1
ATOM 1520 C CA . ASN A 1 191 ? 13.282 -14.064 -14.523 1.00 88.31 191 ASN A CA 1
ATOM 1521 C C . ASN A 1 191 ? 12.005 -14.065 -13.652 1.00 88.31 191 ASN A C 1
ATOM 1523 O O . ASN A 1 191 ? 10.997 -14.663 -14.038 1.00 88.31 191 ASN A O 1
ATOM 1527 N N . GLN A 1 192 ? 12.039 -13.433 -12.477 1.00 89.12 192 GLN A N 1
ATOM 1528 C CA . GLN A 1 192 ? 10.863 -13.172 -11.652 1.00 89.12 192 GLN A CA 1
ATOM 1529 C C . GLN A 1 192 ? 10.251 -11.817 -12.015 1.00 89.12 192 GLN A C 1
ATOM 1531 O O . GLN A 1 192 ? 9.049 -11.758 -12.254 1.00 89.12 192 GLN A O 1
ATOM 1536 N N . LEU A 1 193 ? 11.068 -10.763 -12.136 1.00 88.25 193 LEU A N 1
ATOM 1537 C CA . LEU A 1 193 ? 10.632 -9.404 -12.505 1.00 88.25 193 LEU A CA 1
ATOM 1538 C C . LEU A 1 193 ? 9.941 -9.344 -13.879 1.00 88.25 193 LEU A C 1
ATOM 1540 O O . LEU A 1 193 ? 8.986 -8.599 -14.071 1.00 88.25 193 LEU A O 1
ATOM 1544 N N . LEU A 1 194 ? 10.348 -10.182 -14.830 1.00 88.12 194 LEU A N 1
ATOM 1545 C CA . LEU A 1 194 ? 9.708 -10.289 -16.147 1.00 88.12 194 LEU A CA 1
ATOM 1546 C C . LEU A 1 194 ? 8.301 -10.923 -16.124 1.00 88.12 194 LEU A C 1
ATOM 1548 O O . LEU A 1 194 ? 7.639 -10.960 -17.158 1.00 88.12 194 LEU A O 1
ATOM 1552 N N . ARG A 1 195 ? 7.820 -11.442 -14.984 1.00 90.31 195 ARG A N 1
ATOM 1553 C CA . ARG A 1 195 ? 6.483 -12.050 -14.882 1.00 90.31 195 ARG A CA 1
ATOM 1554 C C . ARG A 1 195 ? 5.411 -10.958 -14.736 1.00 90.31 195 ARG A C 1
ATOM 1556 O O . ARG A 1 195 ? 5.468 -10.233 -13.743 1.00 90.31 195 ARG A O 1
ATOM 1563 N N . PRO A 1 196 ? 4.384 -10.892 -15.610 1.00 88.00 196 PRO A N 1
ATOM 1564 C CA . PRO A 1 196 ? 3.322 -9.881 -15.518 1.00 88.00 196 PRO A CA 1
ATOM 1565 C C . PRO A 1 196 ? 2.643 -9.835 -14.143 1.00 88.00 196 PRO A C 1
ATOM 1567 O O . PRO A 1 196 ? 2.565 -8.776 -13.532 1.00 88.00 196 PRO A O 1
ATOM 1570 N N . ALA A 1 197 ? 2.309 -11.001 -13.577 1.00 86.94 197 ALA A N 1
ATOM 1571 C CA . ALA A 1 197 ? 1.721 -11.103 -12.239 1.00 86.94 197 ALA A CA 1
ATOM 1572 C C . ALA A 1 197 ? 2.604 -10.514 -11.116 1.00 86.94 197 ALA A C 1
ATOM 1574 O O . ALA A 1 197 ? 2.084 -10.052 -10.102 1.00 86.94 197 ALA A O 1
ATOM 1575 N N . LEU A 1 198 ? 3.938 -10.508 -11.271 1.00 90.12 198 LEU A N 1
ATOM 1576 C CA . LEU A 1 198 ? 4.817 -9.825 -10.318 1.00 90.12 198 LEU A CA 1
ATOM 1577 C C . LEU A 1 198 ? 4.841 -8.315 -10.574 1.00 90.12 198 LEU A C 1
ATOM 1579 O O . LEU A 1 198 ? 4.834 -7.553 -9.616 1.00 90.12 198 LEU A O 1
ATOM 1583 N N . GLN A 1 199 ? 4.823 -7.870 -11.831 1.00 90.06 199 GLN A N 1
ATOM 1584 C CA . GLN A 1 199 ? 4.742 -6.446 -12.176 1.00 90.06 199 GLN A CA 1
ATOM 1585 C C . GLN A 1 199 ? 3.447 -5.809 -11.643 1.00 90.06 199 GLN A C 1
ATOM 1587 O O . GLN A 1 199 ? 3.502 -4.753 -11.016 1.00 90.06 199 GLN A O 1
ATOM 1592 N N . GLU A 1 200 ? 2.309 -6.490 -11.785 1.00 87.69 200 GLU A N 1
ATOM 1593 C CA . GLU A 1 200 ? 1.019 -6.099 -11.199 1.00 87.69 200 GLU A CA 1
ATOM 1594 C C . GLU A 1 200 ? 1.055 -6.084 -9.664 1.00 87.69 200 GLU A C 1
ATOM 1596 O O . GLU A 1 200 ? 0.632 -5.108 -9.043 1.00 87.69 200 GLU A O 1
ATOM 1601 N N . ALA A 1 201 ? 1.615 -7.123 -9.031 1.00 89.56 201 ALA A N 1
ATOM 1602 C CA . ALA A 1 201 ? 1.757 -7.169 -7.576 1.00 89.56 201 ALA A CA 1
ATOM 1603 C C . ALA A 1 201 ? 2.661 -6.043 -7.041 1.00 89.56 201 ALA A C 1
ATOM 1605 O O . ALA A 1 201 ? 2.366 -5.452 -6.002 1.00 89.56 201 ALA A O 1
ATOM 1606 N N . LEU A 1 202 ? 3.741 -5.707 -7.755 1.00 91.00 202 LEU A N 1
ATOM 1607 C CA . LEU A 1 202 ? 4.615 -4.585 -7.416 1.00 91.00 202 LEU A CA 1
ATOM 1608 C C . LEU A 1 202 ? 3.884 -3.248 -7.553 1.00 91.00 202 LEU A C 1
ATOM 1610 O O . LEU A 1 202 ? 3.946 -2.455 -6.617 1.00 91.00 202 LEU A O 1
ATOM 1614 N N . LEU A 1 203 ? 3.146 -3.025 -8.649 1.00 89.62 203 LEU A N 1
ATOM 1615 C CA . LEU A 1 203 ? 2.298 -1.840 -8.824 1.00 89.62 203 LEU A CA 1
ATOM 1616 C C . LEU A 1 203 ? 1.302 -1.694 -7.665 1.00 89.62 203 LEU A C 1
ATOM 1618 O O . LEU A 1 203 ? 1.269 -0.643 -7.022 1.00 89.62 203 LEU A O 1
ATOM 1622 N N . PHE A 1 204 ? 0.565 -2.761 -7.341 1.00 88.75 204 PHE A N 1
ATOM 1623 C CA . PHE A 1 204 ? -0.398 -2.795 -6.237 1.00 88.75 204 PHE A CA 1
ATOM 1624 C C . PHE A 1 204 ? 0.251 -2.430 -4.891 1.00 88.75 204 PHE A C 1
ATOM 1626 O O . PHE A 1 204 ? -0.281 -1.608 -4.142 1.00 88.75 204 PHE A O 1
ATOM 1633 N N . LEU A 1 205 ? 1.414 -3.014 -4.579 1.00 88.56 205 LEU A N 1
ATOM 1634 C CA . LEU A 1 205 ? 2.150 -2.724 -3.345 1.00 88.56 205 LEU A CA 1
ATOM 1635 C C . LEU A 1 205 ? 2.666 -1.281 -3.311 1.00 88.56 205 LEU A C 1
ATOM 1637 O O . LEU A 1 205 ? 2.571 -0.627 -2.269 1.00 88.56 205 LEU A O 1
ATOM 1641 N N . THR A 1 206 ? 3.177 -0.759 -4.429 1.00 88.31 206 THR A N 1
ATOM 1642 C CA . THR A 1 206 ? 3.621 0.637 -4.493 1.00 88.31 206 THR A CA 1
ATOM 1643 C C . THR A 1 206 ? 2.473 1.613 -4.290 1.00 88.31 206 THR A C 1
ATOM 1645 O O . THR A 1 206 ? 2.559 2.447 -3.392 1.00 88.31 206 THR A O 1
ATOM 1648 N N . ASP A 1 207 ? 1.380 1.469 -5.035 1.00 85.62 207 ASP A N 1
ATOM 1649 C CA . ASP A 1 207 ? 0.288 2.439 -5.035 1.00 85.62 207 ASP A CA 1
ATOM 1650 C C . ASP A 1 207 ? -0.538 2.373 -3.739 1.00 85.62 207 ASP A C 1
ATOM 1652 O O . ASP A 1 207 ? -0.748 3.380 -3.062 1.00 85.62 207 ASP A O 1
ATOM 1656 N N . HIS A 1 208 ? -0.961 1.174 -3.326 1.00 83.19 208 HIS A N 1
ATOM 1657 C CA . HIS A 1 208 ? -1.937 1.021 -2.243 1.00 83.19 208 HIS A CA 1
ATOM 1658 C C . HIS A 1 208 ? -1.336 0.759 -0.854 1.00 83.19 208 HIS A C 1
ATOM 1660 O O . HIS A 1 208 ? -2.018 1.002 0.144 1.00 83.19 208 HIS A O 1
ATOM 1666 N N . VAL A 1 209 ? -0.090 0.275 -0.754 1.00 84.38 209 VAL A N 1
ATOM 1667 C CA . VAL A 1 209 ? 0.529 -0.091 0.539 1.00 84.38 209 VAL A CA 1
ATOM 1668 C C . VAL A 1 209 ? 1.645 0.872 0.945 1.00 84.38 209 VAL A C 1
ATOM 1670 O O . VAL A 1 209 ? 1.707 1.290 2.103 1.00 84.38 209 VAL A O 1
ATOM 1673 N N . LEU A 1 210 ? 2.522 1.244 0.010 1.00 83.81 210 LEU A N 1
ATOM 1674 C CA . LEU A 1 210 ? 3.682 2.100 0.287 1.00 83.81 210 LEU A CA 1
ATOM 1675 C C . LEU A 1 210 ? 3.474 3.574 -0.082 1.00 83.81 210 LEU A C 1
ATOM 1677 O O . LEU A 1 210 ? 4.212 4.415 0.434 1.00 83.81 210 LEU A O 1
ATOM 1681 N N . GLN A 1 211 ? 2.453 3.892 -0.887 1.00 82.06 211 GLN A N 1
ATOM 1682 C CA . GLN A 1 211 ? 2.153 5.240 -1.396 1.00 82.06 211 GLN A CA 1
ATOM 1683 C C . GLN A 1 211 ? 3.333 5.810 -2.204 1.00 82.06 211 GLN A C 1
ATOM 1685 O O . GLN A 1 211 ? 3.839 6.906 -1.966 1.00 82.06 211 GLN A O 1
ATOM 1690 N N . ILE A 1 212 ? 3.795 4.982 -3.137 1.00 81.19 212 ILE A N 1
ATOM 1691 C CA . ILE A 1 212 ? 4.880 5.189 -4.094 1.00 81.19 212 ILE A CA 1
ATOM 1692 C C . ILE A 1 212 ? 4.235 5.368 -5.471 1.00 81.19 212 ILE A C 1
ATOM 1694 O O . ILE A 1 212 ? 3.386 4.564 -5.853 1.00 81.19 212 ILE A O 1
ATOM 1698 N N . LEU A 1 213 ? 4.625 6.397 -6.231 1.00 78.44 213 LEU A N 1
ATOM 1699 C CA . LEU A 1 213 ? 4.000 6.655 -7.531 1.00 78.44 213 LEU A CA 1
ATOM 1700 C C . LEU A 1 213 ? 4.320 5.514 -8.524 1.00 78.44 213 LEU A C 1
ATOM 1702 O O . LEU A 1 213 ? 5.501 5.214 -8.718 1.00 78.44 213 LEU A O 1
ATOM 1706 N N . PRO A 1 214 ? 3.331 4.965 -9.260 1.00 76.44 214 PRO A N 1
ATOM 1707 C CA . PRO A 1 214 ? 3.536 3.894 -10.249 1.00 76.44 214 PRO A CA 1
ATOM 1708 C C . PRO A 1 214 ? 4.632 4.157 -11.296 1.00 76.44 214 PRO A C 1
ATOM 1710 O O . PRO A 1 214 ? 5.255 3.226 -11.808 1.00 76.44 214 PRO A O 1
ATOM 1713 N N . ARG A 1 215 ? 4.915 5.433 -11.604 1.00 79.19 215 ARG A N 1
ATOM 1714 C CA . ARG A 1 215 ? 6.013 5.840 -12.502 1.00 79.19 215 ARG A CA 1
ATOM 1715 C C . ARG A 1 215 ? 7.394 5.386 -12.014 1.00 79.19 215 ARG A C 1
ATOM 1717 O O . ARG A 1 215 ? 8.259 5.106 -12.837 1.00 79.19 215 ARG A O 1
ATOM 1724 N N . GLN A 1 216 ? 7.587 5.286 -10.699 1.00 81.12 216 GLN A N 1
ATOM 1725 C CA . GLN A 1 216 ? 8.861 4.894 -10.105 1.00 81.12 216 GLN A CA 1
ATOM 1726 C C . GLN A 1 216 ? 9.144 3.407 -10.337 1.00 81.12 216 GLN A C 1
ATOM 1728 O O . GLN A 1 216 ? 10.267 3.067 -10.681 1.00 81.12 216 GLN A O 1
ATOM 1733 N N . VAL A 1 217 ? 8.128 2.532 -10.307 1.00 84.44 217 VAL A N 1
ATOM 1734 C CA . VAL A 1 217 ? 8.303 1.116 -10.691 1.00 84.44 217 VAL A CA 1
ATOM 1735 C C . VAL A 1 217 ? 8.839 1.010 -12.121 1.00 84.44 217 VAL A C 1
ATOM 1737 O O . VAL A 1 217 ? 9.800 0.285 -12.358 1.00 84.44 217 VAL A O 1
ATOM 1740 N N . ARG A 1 218 ? 8.313 1.802 -13.068 1.00 84.81 218 ARG A N 1
ATOM 1741 C CA . ARG A 1 218 ? 8.866 1.864 -14.436 1.00 84.81 218 ARG A CA 1
ATOM 1742 C C . ARG A 1 218 ? 10.335 2.307 -14.463 1.00 84.81 218 ARG A C 1
ATOM 1744 O O . ARG A 1 218 ? 11.120 1.690 -15.176 1.00 84.81 218 ARG A O 1
ATOM 1751 N N . GLN A 1 219 ? 10.726 3.296 -13.657 1.00 84.88 219 GLN A N 1
ATOM 1752 C CA . GLN A 1 219 ? 12.131 3.719 -13.524 1.00 84.88 219 GLN A CA 1
ATOM 1753 C C . GLN A 1 219 ? 13.029 2.614 -12.940 1.00 84.88 219 GLN A C 1
ATOM 1755 O O . GLN A 1 219 ? 14.175 2.470 -1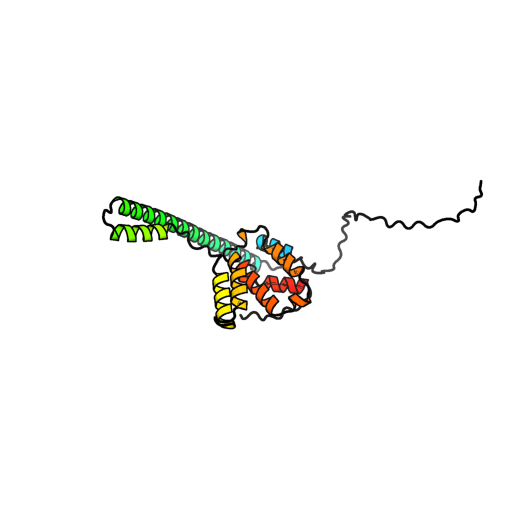3.356 1.00 84.88 219 GLN A O 1
ATOM 1760 N N . TRP A 1 220 ? 12.521 1.789 -12.018 1.00 88.88 220 TRP A N 1
ATOM 1761 C CA . TRP A 1 220 ? 13.276 0.661 -11.455 1.00 88.88 220 TRP A CA 1
ATOM 1762 C C . TRP A 1 220 ? 13.560 -0.404 -12.520 1.00 88.88 220 TRP A C 1
ATOM 1764 O O . TRP A 1 220 ? 14.663 -0.939 -12.581 1.00 88.88 220 TRP A O 1
ATOM 1774 N N . TYR A 1 221 ? 12.589 -0.675 -13.395 1.00 87.31 221 TYR A N 1
ATOM 1775 C CA . TYR A 1 221 ? 12.760 -1.595 -14.523 1.00 87.31 221 TYR A CA 1
ATOM 1776 C C . TYR A 1 221 ? 13.703 -1.025 -15.592 1.00 87.31 221 TYR A C 1
ATOM 1778 O O . TYR A 1 221 ? 14.546 -1.764 -16.096 1.00 87.31 221 TYR A O 1
ATOM 1786 N N . GLN A 1 222 ? 13.636 0.282 -15.871 1.00 87.81 222 GLN A N 1
ATOM 1787 C CA . GLN A 1 222 ? 14.581 0.979 -16.757 1.00 87.81 222 GLN A CA 1
ATOM 1788 C C . GLN A 1 222 ? 16.030 0.854 -16.261 1.00 87.81 222 GLN A C 1
ATOM 1790 O O . GLN A 1 222 ? 16.877 0.389 -17.019 1.00 87.81 222 GLN A O 1
ATOM 1795 N N . TYR A 1 223 ? 16.276 1.123 -14.974 1.00 87.25 223 TYR A N 1
ATOM 1796 C CA . TYR A 1 223 ? 17.591 0.974 -14.336 1.00 87.25 223 TYR A CA 1
ATOM 1797 C C . TYR A 1 223 ? 18.144 -0.462 -14.411 1.00 87.25 223 TYR A C 1
ATOM 1799 O O . TYR A 1 223 ? 19.334 -0.685 -14.630 1.00 87.25 223 TYR A O 1
ATOM 1807 N N . LEU A 1 224 ? 17.271 -1.466 -14.278 1.00 86.06 224 LEU A N 1
ATOM 1808 C CA . LEU A 1 224 ? 17.624 -2.880 -14.457 1.00 86.06 224 LEU A CA 1
ATOM 1809 C C . LEU A 1 224 ? 17.734 -3.306 -15.933 1.00 86.06 224 LEU A C 1
ATOM 1811 O O . LEU A 1 224 ? 18.071 -4.456 -16.210 1.00 86.06 224 LEU A O 1
ATOM 1815 N N . LYS A 1 225 ? 17.447 -2.401 -16.878 1.00 88.25 225 LYS A N 1
ATOM 1816 C CA . LYS A 1 225 ? 17.374 -2.640 -18.330 1.00 88.25 225 LYS A CA 1
ATOM 1817 C C . LYS A 1 225 ? 16.375 -3.744 -18.702 1.00 88.25 225 LYS A C 1
ATOM 1819 O O . LYS A 1 225 ? 16.588 -4.502 -19.647 1.00 88.25 225 LYS A O 1
ATOM 1824 N N . LEU A 1 226 ? 15.273 -3.828 -17.954 1.00 87.31 226 LEU A N 1
ATOM 1825 C CA . LEU A 1 226 ? 14.195 -4.798 -18.141 1.00 87.31 226 LEU A CA 1
ATOM 1826 C C . LEU A 1 226 ? 12.957 -4.147 -18.783 1.00 87.31 226 LEU A C 1
ATOM 1828 O O . LEU A 1 226 ? 12.577 -3.038 -18.400 1.00 87.31 226 LEU A O 1
ATOM 1832 N N . PRO A 1 227 ? 12.268 -4.834 -19.713 1.00 85.44 227 PRO A N 1
ATOM 1833 C CA . PRO A 1 227 ? 10.976 -4.388 -20.216 1.00 85.44 227 PRO A CA 1
ATOM 1834 C C . PRO A 1 227 ? 9.903 -4.431 -19.119 1.00 85.44 227 PRO A C 1
ATOM 1836 O O . PRO A 1 227 ? 9.810 -5.385 -18.343 1.00 85.44 227 PRO A O 1
ATOM 1839 N N . PHE A 1 228 ? 9.053 -3.408 -19.108 1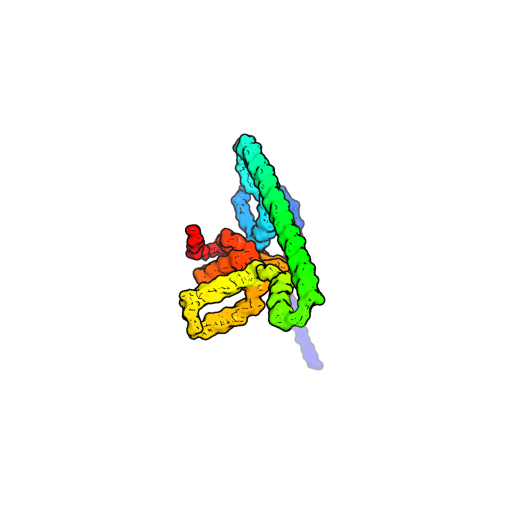.00 82.75 228 PHE A N 1
ATOM 1840 C CA . PHE A 1 228 ? 7.858 -3.328 -18.273 1.00 82.75 228 PHE A CA 1
ATOM 1841 C C . PHE A 1 228 ? 6.627 -3.506 -19.168 1.00 82.75 228 PHE A C 1
ATOM 1843 O O . PHE A 1 228 ? 6.434 -2.717 -20.093 1.00 82.75 228 PHE A O 1
ATOM 1850 N N . SER A 1 229 ? 5.841 -4.560 -18.945 1.00 77.06 229 SER A N 1
ATOM 1851 C CA . SER A 1 229 ? 4.801 -5.023 -19.876 1.00 77.06 229 SER A CA 1
ATOM 1852 C C . SER A 1 229 ? 3.372 -4.695 -19.447 1.00 77.06 229 SER A C 1
ATOM 1854 O O . SER A 1 229 ? 2.469 -4.772 -20.277 1.00 77.06 229 SER A O 1
ATOM 1856 N N . VAL A 1 230 ? 3.150 -4.307 -18.188 1.00 70.19 230 VAL A N 1
ATOM 1857 C CA . VAL A 1 230 ? 1.810 -3.951 -17.701 1.00 70.19 230 VAL A CA 1
ATOM 1858 C C . VAL A 1 230 ? 1.397 -2.595 -18.270 1.00 70.19 230 VAL A C 1
ATOM 1860 O O . VAL A 1 230 ? 1.975 -1.556 -17.932 1.00 70.19 230 VAL A O 1
ATOM 1863 N N . ALA A 1 231 ? 0.376 -2.604 -19.126 1.00 56.06 231 ALA A N 1
ATOM 1864 C CA . ALA A 1 231 ? -0.287 -1.388 -19.566 1.00 56.06 231 ALA A CA 1
ATOM 1865 C C . ALA A 1 231 ? -0.976 -0.735 -18.361 1.00 56.06 231 ALA A C 1
ATOM 18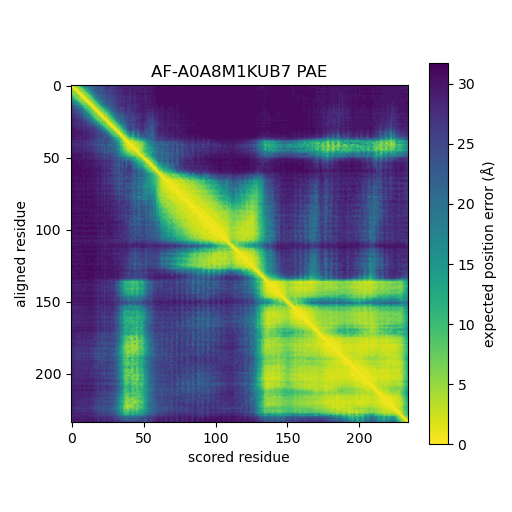67 O O . ALA A 1 231 ? -1.847 -1.330 -17.733 1.00 56.06 231 ALA A O 1
ATOM 1868 N N . THR A 1 232 ? -0.588 0.495 -18.026 1.00 51.28 232 THR A N 1
ATOM 1869 C CA . THR A 1 232 ? -1.401 1.311 -17.122 1.00 51.28 232 THR A CA 1
ATOM 1870 C C . THR A 1 232 ? -2.641 1.754 -17.876 1.00 51.28 232 THR A C 1
ATOM 1872 O O . THR A 1 232 ? -2.531 2.646 -18.717 1.00 51.28 232 THR A O 1
ATOM 1875 N N . GLU A 1 233 ? -3.780 1.136 -17.572 1.00 39.09 233 GLU A N 1
ATOM 1876 C CA . GLU A 1 233 ? -5.093 1.680 -17.918 1.00 39.09 233 GLU A CA 1
ATOM 1877 C C . GLU A 1 233 ? -5.182 3.118 -17.379 1.00 39.09 233 GLU A C 1
ATOM 1879 O O . GLU A 1 233 ? -4.852 3.381 -16.218 1.00 39.09 233 GLU A O 1
ATOM 1884 N N . THR A 1 234 ? -5.515 4.045 -18.278 1.00 33.09 234 THR A N 1
ATOM 1885 C CA . THR A 1 234 ? -5.594 5.499 -18.060 1.00 33.09 234 THR A CA 1
ATOM 1886 C C . THR A 1 234 ? -7.032 5.941 -17.872 1.00 33.09 234 THR A C 1
ATOM 1888 O O . THR A 1 234 ? -7.837 5.545 -18.747 1.00 33.09 234 THR A O 1
#

Radius of gyration: 31.49 Å; Cα contacts (8 Å, |Δi|>4): 95; chains: 1; bounding box: 105×80×58 Å

Foldseek 3Di:
DYDDDDDDDDDDDDDDPDPDDDDDDDDDDDDDDPPPPLQQLLVVVVCVVVPPDDDDDDDDDPVVVVVVVVVVVVVVVVVVVVVVVVVVVVVVVVVLVVVLVVLVVCCVPDPDDVVNVVSVVVNVVSPDDDPPLQQVLLVVVVVVLCVPPNPPDVVSVVVSVVCVVCNNAALVVDPSSVSVVLVVLLPDDLVQVLDLVVLVVSLSCQVRHHVHDNVSSVSSCVVVVHDDDDDDDD

Organism: Clupea harengus (NCBI:txid7950)

Solvent-accessible surface area (backbone atoms only — not comparable to full-atom values): 14733 Å² total; per-residue (Å²): 138,79,89,82,85,91,82,83,84,87,82,88,84,90,82,80,84,70,86,74,81,82,74,90,75,94,71,94,78,92,78,93,73,89,72,77,76,74,69,54,61,54,55,48,56,57,39,62,80,71,39,98,62,88,86,85,87,90,84,68,69,68,61,53,58,52,50,51,48,52,49,51,49,50,55,46,52,51,49,53,51,51,48,52,51,50,52,52,53,48,51,54,51,52,58,46,51,53,49,51,52,53,51,50,55,53,55,77,71,57,88,48,71,74,61,49,53,54,50,50,53,51,51,58,52,73,69,49,71,79,77,65,76,50,39,57,50,50,56,50,52,52,48,57,48,40,76,74,58,46,99,76,47,62,70,58,54,55,51,51,61,60,52,53,78,52,38,76,51,43,48,89,80,39,88,64,42,68,40,54,49,47,54,51,58,74,69,52,57,66,87,55,62,67,33,63,73,47,48,53,50,50,43,50,44,29,51,60,52,54,70,38,65,65,69,52,59,54,51,49,29,53,77,70,72,43,83,82,82,79,78,78,86,127